Protein AF-A0A8H7TUZ6-F1 (afdb_monomer_lite)

Sequence (229 aa):
MLIYKYWNVTYGPFHRSLIRDYDAVPPRVQSWFVCIFSHWHLAVLLLAESISFIDKKQLGIEDVRRKRLNANFCRQMAKSSAIEISDIAAVSAPKHGSNNASQWSLPPGAQEPPFHSVTHEGAILTEPWTILIIRAFTKAAAIHLERAEELWHSRSSDPSGGRGEMQGSLDRCEYCTRALWLLGKKSDMARKAAEILSRAHSEMTGQIAMGSVVVPVESWEGILNWIST

Radius of gyration: 19.03 Å; chains: 1; bounding box: 59×38×52 Å

Organism: Bionectria ochroleuca (NCBI:txid29856)

Secondary structure (DSSP, 8-state):
-HHHHHHHHHTHHHHHHHHHTGGGS-HHHHHHHHHHHHHHHHHHHHHHHHHHHHHHTT-S-HHHHHHHHHTTHHHHHHHHHHHHHHHHHHHHSPP--SS-TT--S--TT-PPP---TTT-S-HHHHSTTHHHHHHHHHHHHHHHHHHHHHHHHHTTT-TTTSHHHHHHHHHHHHHHHHHHHHHTTT-HHHHHHHHHHHHHHHHHHHHHHHT------TTHHHHHHHHH-

Structure (mmCIF, N/CA/C/O backbone):
data_AF-A0A8H7TUZ6-F1
#
_entry.id   AF-A0A8H7TUZ6-F1
#
loop_
_atom_site.group_PDB
_atom_site.id
_atom_site.type_symbol
_atom_site.label_atom_id
_atom_site.label_alt_id
_atom_site.label_comp_id
_atom_site.label_asym_id
_atom_site.label_entity_id
_atom_site.label_seq_id
_atom_site.pdbx_PDB_ins_code
_atom_site.Cartn_x
_atom_site.Cartn_y
_atom_site.Cartn_z
_atom_site.occupancy
_atom_site.B_iso_or_equiv
_atom_site.auth_seq_id
_atom_site.auth_comp_id
_atom_site.auth_asym_id
_atom_site.auth_atom_id
_atom_site.pdbx_PDB_model_num
ATOM 1 N N . MET A 1 1 ? -20.024 3.190 -1.928 1.00 75.00 1 MET A N 1
ATOM 2 C CA . MET A 1 1 ? -19.531 1.800 -1.744 1.00 75.00 1 MET A CA 1
ATOM 3 C C . MET A 1 1 ? -19.717 0.900 -2.956 1.00 75.00 1 MET A C 1
ATOM 5 O O . MET A 1 1 ? -18.838 0.084 -3.202 1.00 75.00 1 MET A O 1
ATOM 9 N N . LEU A 1 2 ? -20.808 1.031 -3.721 1.00 86.06 2 LEU A N 1
ATOM 10 C CA . LEU A 1 2 ? -21.005 0.243 -4.947 1.00 86.06 2 LEU A CA 1
ATOM 11 C C . LEU A 1 2 ? -19.897 0.474 -5.983 1.00 86.06 2 LEU A C 1
ATOM 13 O O . LEU A 1 2 ? -19.417 -0.491 -6.555 1.00 86.06 2 LEU A O 1
ATOM 17 N N . ILE A 1 3 ? -19.421 1.715 -6.130 1.00 88.56 3 ILE A N 1
ATOM 18 C CA . ILE A 1 3 ? -18.325 2.059 -7.052 1.00 88.56 3 ILE A CA 1
ATOM 19 C C . ILE A 1 3 ? -17.029 1.313 -6.690 1.00 88.56 3 ILE A C 1
ATOM 21 O O . ILE A 1 3 ? -16.424 0.698 -7.558 1.00 88.56 3 ILE A O 1
ATOM 25 N N . TYR A 1 4 ? -16.637 1.288 -5.409 1.00 90.38 4 TYR A N 1
ATOM 26 C CA . TYR A 1 4 ? -15.453 0.542 -4.954 1.00 90.38 4 TYR A CA 1
ATOM 27 C C . TYR A 1 4 ? -15.570 -0.962 -5.244 1.00 90.38 4 TYR A C 1
ATOM 29 O O . TYR A 1 4 ? -14.650 -1.568 -5.786 1.00 90.38 4 TYR A O 1
ATOM 37 N N . LYS A 1 5 ? -16.733 -1.559 -4.949 1.00 89.88 5 LYS A N 1
ATOM 38 C CA . LYS A 1 5 ? -16.994 -2.972 -5.262 1.00 89.88 5 LYS A CA 1
ATOM 39 C C . LYS A 1 5 ? -16.951 -3.239 -6.767 1.00 89.88 5 LYS A C 1
ATOM 41 O O . LYS A 1 5 ? -16.307 -4.190 -7.193 1.00 89.88 5 LYS A O 1
ATOM 46 N N . TYR A 1 6 ? -17.612 -2.395 -7.555 1.00 91.88 6 TYR A N 1
ATOM 47 C CA . TYR A 1 6 ? -17.645 -2.498 -9.009 1.00 91.88 6 TYR A CA 1
ATOM 48 C C . TYR A 1 6 ? -16.239 -2.426 -9.603 1.00 91.88 6 TYR A C 1
ATOM 50 O O . TYR A 1 6 ? -15.890 -3.260 -10.434 1.00 91.88 6 TYR A O 1
ATOM 58 N N . TRP A 1 7 ? -15.415 -1.486 -9.134 1.00 91.81 7 TRP A N 1
ATOM 59 C CA . TRP A 1 7 ? -14.033 -1.357 -9.583 1.00 91.81 7 TRP A CA 1
ATOM 60 C C . TRP A 1 7 ? -13.221 -2.619 -9.294 1.00 91.81 7 TRP A C 1
ATOM 62 O O . TRP A 1 7 ? -12.580 -3.160 -10.190 1.00 91.81 7 TRP A O 1
ATOM 72 N N . ASN A 1 8 ? -13.297 -3.135 -8.065 1.00 90.50 8 ASN A N 1
ATOM 73 C CA . ASN A 1 8 ? -12.549 -4.329 -7.672 1.00 90.50 8 ASN A CA 1
ATOM 74 C C . ASN A 1 8 ? -12.955 -5.571 -8.474 1.00 90.50 8 ASN A C 1
ATOM 76 O O . ASN A 1 8 ? -12.100 -6.392 -8.802 1.00 90.50 8 ASN A O 1
ATOM 80 N N . VAL A 1 9 ? -14.244 -5.710 -8.794 1.00 93.50 9 VAL A N 1
ATOM 81 C CA . VAL A 1 9 ? -14.755 -6.827 -9.601 1.00 93.50 9 VAL A CA 1
ATOM 82 C C . VAL A 1 9 ? -14.356 -6.675 -11.068 1.00 93.50 9 VAL A C 1
ATOM 84 O O . VAL A 1 9 ? -13.888 -7.634 -11.672 1.00 93.50 9 VAL A O 1
ATOM 87 N N . THR A 1 10 ? -14.513 -5.477 -11.629 1.00 93.12 10 THR A N 1
ATOM 88 C CA . THR A 1 10 ? -14.348 -5.235 -13.071 1.00 93.12 10 THR A CA 1
ATOM 89 C C . THR A 1 10 ? -12.879 -5.118 -13.466 1.00 93.12 10 THR A C 1
ATOM 91 O O . THR A 1 10 ? -12.444 -5.731 -14.435 1.00 93.12 10 THR A O 1
ATOM 94 N N . TYR A 1 11 ? -12.096 -4.351 -12.704 1.00 90.25 11 TYR A N 1
ATOM 95 C CA . TYR A 1 11 ? -10.722 -3.990 -13.060 1.00 90.25 11 TYR A CA 1
ATOM 96 C C . TYR A 1 11 ? -9.666 -4.683 -12.196 1.00 90.25 11 TYR A C 1
ATOM 98 O O . TYR A 1 11 ? -8.517 -4.786 -12.616 1.00 90.25 11 TYR A O 1
ATOM 106 N N . GLY A 1 12 ? -10.030 -5.214 -11.025 1.00 89.81 12 GLY A N 1
ATOM 107 C CA . GLY A 1 12 ? -9.093 -5.915 -10.139 1.00 89.81 12 GLY A CA 1
ATOM 108 C C . GLY A 1 12 ? -8.359 -7.103 -10.790 1.00 89.81 12 GLY A C 1
ATOM 109 O O . GLY A 1 12 ? -7.152 -7.234 -10.596 1.00 89.81 12 GLY A O 1
ATOM 110 N N . PRO A 1 13 ? -9.017 -7.974 -11.582 1.00 93.31 13 PRO A N 1
ATOM 111 C CA . PRO A 1 13 ? -8.323 -9.067 -12.271 1.00 93.31 13 PRO A CA 1
ATOM 112 C C . PRO A 1 13 ? -7.287 -8.580 -13.293 1.00 93.31 13 PRO A C 1
ATOM 114 O O . PRO A 1 13 ? -6.186 -9.129 -13.377 1.00 93.31 13 PRO A O 1
ATOM 117 N N . PHE A 1 14 ? -7.625 -7.524 -14.037 1.00 90.62 14 PHE A N 1
ATOM 118 C CA . PHE A 1 14 ? -6.713 -6.886 -14.980 1.00 90.62 14 PHE A CA 1
ATOM 119 C C . PHE A 1 14 ? -5.527 -6.245 -14.249 1.00 90.62 14 PHE A C 1
ATOM 121 O O . PHE A 1 14 ? -4.384 -6.487 -14.628 1.00 90.62 14 PHE A O 1
ATOM 128 N N . HIS A 1 15 ? -5.793 -5.536 -13.145 1.00 90.50 15 HIS A N 1
ATOM 129 C CA . HIS A 1 15 ? -4.770 -4.948 -12.279 1.00 90.50 15 HIS A CA 1
ATOM 130 C C . HIS A 1 15 ? -3.710 -5.975 -11.867 1.00 90.50 15 HIS A C 1
ATOM 132 O O . HIS A 1 15 ? -2.526 -5.809 -12.152 1.00 90.50 15 HIS A O 1
ATOM 138 N N . ARG A 1 16 ? -4.147 -7.083 -11.259 1.00 92.69 16 ARG A N 1
ATOM 139 C CA . ARG A 1 16 ? -3.243 -8.133 -10.770 1.00 92.69 16 ARG A CA 1
ATOM 140 C C . ARG A 1 16 ? -2.454 -8.809 -11.888 1.00 92.69 16 ARG A C 1
ATOM 142 O O . ARG A 1 16 ? -1.315 -9.208 -11.667 1.00 92.69 16 ARG A O 1
ATOM 149 N N . SER A 1 17 ? -3.039 -8.924 -13.080 1.00 92.50 17 SER A N 1
ATOM 150 C CA . SER A 1 17 ? -2.343 -9.480 -14.247 1.00 92.50 17 SER A CA 1
ATOM 151 C C . SER A 1 17 ? -1.212 -8.558 -14.710 1.00 92.50 17 SER A C 1
ATOM 153 O O . SER A 1 17 ? -0.114 -9.035 -14.975 1.00 92.50 17 SER A O 1
ATOM 155 N N . LEU A 1 18 ? -1.444 -7.240 -14.720 1.00 91.38 18 LEU A N 1
ATOM 156 C CA . LEU A 1 18 ? -0.407 -6.258 -15.047 1.00 91.38 18 LEU A CA 1
ATOM 157 C C . LEU A 1 18 ? 0.727 -6.219 -14.019 1.00 91.38 18 LEU A C 1
ATOM 159 O O . LEU A 1 18 ? 1.873 -6.051 -14.413 1.00 91.38 18 LEU A O 1
ATOM 163 N N . ILE A 1 19 ? 0.436 -6.399 -12.726 1.00 91.75 19 ILE A N 1
ATOM 164 C CA . ILE A 1 19 ? 1.479 -6.513 -11.690 1.00 91.75 19 ILE A CA 1
ATOM 165 C C . ILE A 1 19 ? 2.313 -7.778 -11.906 1.00 91.75 19 ILE A C 1
ATOM 167 O O . ILE A 1 19 ? 3.540 -7.722 -11.891 1.00 91.75 19 ILE A O 1
ATOM 171 N N . ARG A 1 20 ? 1.657 -8.928 -12.101 1.00 93.19 20 ARG A N 1
ATOM 172 C CA . ARG A 1 20 ? 2.344 -10.219 -12.243 1.00 93.19 20 ARG A CA 1
ATOM 173 C C . ARG A 1 20 ? 3.289 -10.227 -13.441 1.00 93.19 20 ARG A C 1
ATOM 175 O O . ARG A 1 20 ? 4.424 -10.679 -13.318 1.00 93.19 20 ARG A O 1
ATOM 182 N N . ASP A 1 21 ? 2.818 -9.704 -14.567 1.00 90.62 21 ASP A N 1
ATOM 183 C CA . ASP A 1 21 ? 3.521 -9.755 -15.846 1.00 90.62 21 ASP A CA 1
ATOM 184 C C . ASP A 1 21 ? 4.164 -8.392 -16.187 1.00 90.62 21 ASP A C 1
ATOM 186 O O . ASP A 1 21 ? 4.394 -8.089 -17.356 1.00 90.62 21 ASP A O 1
ATOM 190 N N . TYR A 1 22 ? 4.453 -7.561 -15.170 1.00 87.88 22 TYR A N 1
ATOM 191 C CA . TYR A 1 22 ? 4.856 -6.153 -15.322 1.00 87.88 22 TYR A CA 1
ATOM 192 C C . TYR A 1 22 ? 6.038 -5.957 -16.276 1.00 87.88 22 TYR A C 1
ATOM 194 O O . TYR A 1 22 ? 5.993 -5.077 -17.133 1.00 87.88 22 TYR A O 1
ATOM 202 N N . ASP A 1 23 ? 7.055 -6.819 -16.198 1.00 85.56 23 ASP A N 1
ATOM 203 C CA . ASP A 1 23 ? 8.256 -6.747 -17.043 1.00 85.56 23 ASP A CA 1
ATOM 204 C C . ASP A 1 23 ? 7.953 -6.996 -18.537 1.00 85.56 23 ASP A C 1
ATOM 206 O O . ASP A 1 23 ? 8.702 -6.551 -19.404 1.00 85.56 23 ASP A O 1
ATOM 210 N N . ALA A 1 24 ? 6.840 -7.668 -18.853 1.00 89.19 24 ALA A N 1
ATOM 211 C CA . ALA A 1 24 ? 6.369 -7.896 -20.220 1.00 89.19 24 ALA A CA 1
ATOM 212 C C . ALA A 1 24 ? 5.425 -6.786 -20.729 1.00 89.19 24 ALA A C 1
ATOM 214 O O . ALA A 1 24 ? 5.078 -6.756 -21.913 1.00 89.19 24 ALA A O 1
ATOM 215 N N . VAL A 1 25 ? 4.989 -5.870 -19.857 1.00 85.75 25 VAL A N 1
ATOM 216 C CA . VAL A 1 25 ? 4.107 -4.755 -20.219 1.00 85.75 25 VAL A CA 1
ATOM 217 C C . VAL A 1 25 ? 4.917 -3.671 -20.947 1.00 85.75 25 VAL A C 1
ATOM 219 O O . VAL A 1 25 ? 5.987 -3.291 -20.476 1.00 85.75 25 VAL A O 1
ATOM 222 N N . PRO A 1 26 ? 4.423 -3.095 -22.062 1.00 87.44 26 PRO A N 1
ATOM 223 C CA . PRO A 1 26 ? 5.123 -2.009 -22.744 1.00 87.44 26 PRO A CA 1
ATOM 224 C C . PRO A 1 26 ? 5.412 -0.817 -21.807 1.00 87.44 26 PRO A C 1
ATOM 226 O O . PRO A 1 26 ? 4.504 -0.405 -21.080 1.00 87.44 26 PRO A O 1
ATOM 229 N N . PRO A 1 27 ? 6.598 -0.174 -21.869 1.00 78.50 27 PRO A N 1
ATOM 230 C CA . PRO A 1 27 ? 6.988 0.888 -20.927 1.00 78.50 27 PRO A CA 1
ATOM 231 C C . PRO A 1 27 ? 5.997 2.054 -20.825 1.00 78.50 27 PRO A C 1
ATOM 233 O O . PRO A 1 27 ? 5.763 2.609 -19.752 1.00 78.50 27 PRO A O 1
ATOM 236 N N . ARG A 1 28 ? 5.347 2.409 -21.941 1.00 77.44 28 ARG A N 1
ATOM 237 C CA . ARG A 1 28 ? 4.288 3.427 -21.941 1.00 77.44 28 ARG A CA 1
ATOM 238 C C . ARG A 1 28 ? 3.111 2.996 -21.065 1.00 77.44 28 ARG A C 1
ATOM 240 O O . ARG A 1 28 ? 2.632 3.786 -20.263 1.00 77.44 28 ARG A O 1
ATOM 247 N N . VAL A 1 29 ? 2.667 1.748 -21.191 1.00 83.12 29 VAL A N 1
ATOM 248 C CA . VAL A 1 29 ? 1.560 1.204 -20.396 1.00 83.12 29 VAL A CA 1
ATOM 249 C C . VAL A 1 29 ? 1.965 1.079 -18.930 1.00 8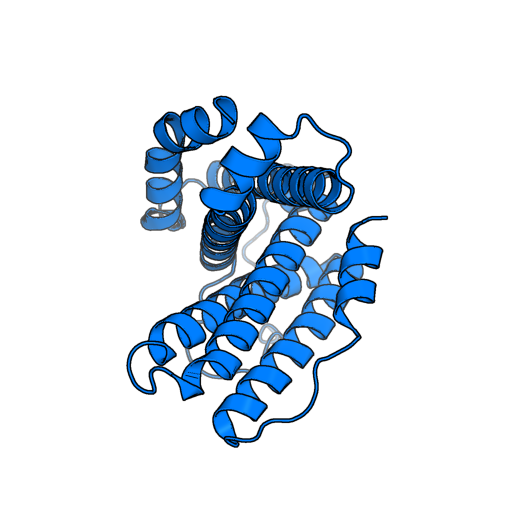3.12 29 VAL A C 1
ATOM 251 O O . VAL A 1 29 ? 1.168 1.460 -18.084 1.00 83.12 29 VAL A O 1
ATOM 254 N N . GLN A 1 30 ? 3.198 0.659 -18.623 1.00 83.31 30 GLN A N 1
ATOM 255 C CA . GLN A 1 30 ? 3.731 0.620 -17.252 1.00 83.31 30 GLN A CA 1
ATOM 256 C C . GLN A 1 30 ? 3.613 1.982 -16.546 1.00 83.31 30 GLN A C 1
ATOM 258 O O . GLN A 1 30 ? 3.094 2.065 -15.435 1.00 83.31 30 GLN A O 1
ATOM 263 N N . SER A 1 31 ? 4.027 3.069 -17.208 1.00 78.69 31 SER A N 1
ATOM 264 C CA . SER A 1 31 ? 3.967 4.408 -16.611 1.00 78.69 31 SER A CA 1
ATOM 265 C C . SER A 1 31 ? 2.529 4.860 -16.327 1.00 78.69 31 SER A C 1
ATOM 267 O O . SER A 1 31 ? 2.249 5.356 -15.238 1.00 78.69 31 SER A O 1
ATOM 269 N N . TRP A 1 32 ? 1.611 4.677 -17.281 1.00 84.25 32 TRP A N 1
ATOM 270 C CA . TRP A 1 32 ? 0.197 5.038 -17.106 1.00 84.25 32 TRP A CA 1
ATOM 271 C C . TRP A 1 32 ? -0.497 4.169 -16.061 1.00 84.25 32 TRP A C 1
ATOM 273 O O . TRP A 1 32 ? -1.315 4.654 -15.284 1.00 84.25 32 TRP A O 1
ATOM 283 N N . PHE A 1 33 ? -0.150 2.887 -16.033 1.00 86.56 33 PHE A N 1
ATOM 284 C CA . PHE A 1 33 ? -0.643 1.911 -15.082 1.00 86.56 33 PHE A CA 1
ATOM 285 C C . PHE A 1 33 ? -0.346 2.318 -13.636 1.00 86.56 33 PHE A C 1
ATOM 287 O O . PHE A 1 33 ? -1.276 2.409 -12.831 1.00 86.56 33 PHE A O 1
ATOM 294 N N . VAL A 1 34 ? 0.925 2.615 -13.333 1.00 86.88 34 VAL A N 1
ATOM 295 C CA . VAL A 1 34 ? 1.354 3.052 -11.997 1.00 86.88 34 VAL A CA 1
ATOM 296 C C . VAL A 1 34 ? 0.562 4.286 -11.585 1.00 86.88 34 VAL A C 1
ATOM 298 O O . VAL A 1 34 ? -0.027 4.295 -10.508 1.00 86.88 34 VAL A O 1
ATOM 301 N N . CYS A 1 35 ? 0.458 5.286 -12.467 1.00 87.62 35 CYS A N 1
ATOM 302 C CA . CYS A 1 35 ? -0.357 6.463 -12.202 1.00 87.62 35 CYS A CA 1
ATOM 303 C C . CYS A 1 35 ? -1.805 6.057 -11.886 1.00 87.62 35 CYS A C 1
ATOM 305 O O . CYS A 1 35 ? -2.270 6.263 -10.769 1.00 87.62 35 CYS A O 1
ATOM 307 N N . ILE A 1 36 ? -2.543 5.481 -12.832 1.00 90.44 36 ILE A N 1
ATOM 308 C CA . ILE A 1 36 ? -3.993 5.270 -12.699 1.00 90.44 36 ILE A CA 1
ATOM 309 C C . ILE A 1 36 ? -4.345 4.476 -11.434 1.00 90.44 36 ILE A C 1
ATOM 311 O O . ILE A 1 36 ? -5.224 4.892 -10.673 1.00 90.44 36 ILE A O 1
ATOM 315 N N . PHE A 1 37 ? -3.652 3.365 -11.176 1.00 92.44 37 PHE A N 1
ATOM 316 C CA . PHE A 1 37 ? -3.985 2.507 -10.041 1.00 92.44 37 PHE A CA 1
ATOM 317 C C . PHE A 1 37 ? -3.546 3.102 -8.701 1.00 92.44 37 PHE A C 1
ATOM 319 O O . PHE A 1 37 ? -4.328 3.054 -7.748 1.00 92.44 37 PHE A O 1
ATOM 326 N N . SER A 1 38 ? -2.374 3.743 -8.613 1.00 93.06 38 SER A N 1
ATOM 327 C CA . SER A 1 38 ? -1.977 4.444 -7.384 1.00 93.06 38 SER A CA 1
ATOM 328 C C . SER A 1 38 ? -2.949 5.576 -7.042 1.00 93.06 38 SER A C 1
ATOM 330 O O . SER A 1 38 ? -3.336 5.710 -5.882 1.00 93.06 38 SER A O 1
ATOM 332 N N . HIS A 1 39 ? -3.413 6.345 -8.034 1.00 93.38 39 HIS A N 1
ATOM 333 C CA . HIS A 1 39 ? -4.401 7.409 -7.825 1.00 93.38 39 HIS A CA 1
ATOM 334 C C . HIS A 1 39 ? -5.751 6.868 -7.357 1.00 93.38 39 HIS A C 1
ATOM 336 O O . HIS A 1 39 ? -6.327 7.387 -6.399 1.00 93.38 39 HIS A O 1
ATOM 342 N N . TRP A 1 40 ? -6.251 5.816 -8.009 1.00 95.06 40 TRP A N 1
ATOM 343 C CA . TRP A 1 40 ? -7.500 5.173 -7.613 1.00 95.06 40 TRP A CA 1
ATOM 344 C C . TRP A 1 40 ? -7.436 4.692 -6.161 1.00 95.06 40 TRP A C 1
ATOM 346 O O . TRP A 1 40 ? -8.302 5.025 -5.350 1.00 95.06 40 TRP A O 1
ATOM 356 N N . HIS A 1 41 ? -6.388 3.948 -5.808 1.00 96.19 41 HIS A N 1
ATOM 357 C CA . HIS A 1 41 ? -6.253 3.419 -4.459 1.00 96.19 41 HIS A CA 1
ATOM 358 C C . HIS A 1 41 ? -6.012 4.523 -3.427 1.00 96.19 41 HIS A C 1
ATOM 360 O O . HIS A 1 41 ? -6.563 4.437 -2.331 1.00 96.19 41 HIS A O 1
ATOM 366 N N . LEU A 1 42 ? -5.312 5.609 -3.774 1.00 96.12 42 LEU A N 1
ATOM 367 C CA . LEU A 1 42 ? -5.227 6.788 -2.912 1.00 96.12 42 LEU A CA 1
ATOM 368 C C . LEU A 1 42 ? -6.607 7.411 -2.659 1.00 96.12 42 LEU A C 1
ATOM 370 O O . LEU A 1 42 ? -6.934 7.715 -1.513 1.00 96.12 42 LEU A O 1
ATOM 374 N N . ALA A 1 43 ? -7.439 7.566 -3.690 1.00 95.44 43 ALA A N 1
ATOM 375 C CA . ALA A 1 43 ? -8.799 8.072 -3.520 1.00 95.44 43 ALA A CA 1
ATOM 376 C C . ALA A 1 43 ? -9.623 7.170 -2.584 1.00 95.44 43 ALA A C 1
ATOM 378 O O . ALA A 1 43 ? -10.376 7.667 -1.746 1.00 95.44 43 ALA A O 1
ATOM 379 N N . VAL A 1 44 ? -9.437 5.847 -2.666 1.00 96.62 44 VAL A N 1
ATOM 380 C CA . VAL A 1 44 ? -10.060 4.891 -1.740 1.00 96.62 44 VAL A CA 1
ATOM 381 C C . VAL A 1 44 ? -9.564 5.082 -0.303 1.00 96.62 44 VAL A C 1
ATOM 383 O O . VAL A 1 44 ? -10.392 5.061 0.610 1.00 96.62 44 VAL A O 1
ATOM 386 N N . LEU A 1 45 ? -8.260 5.301 -0.087 1.00 96.00 45 LEU A N 1
ATOM 387 C CA . LEU A 1 45 ? -7.706 5.591 1.244 1.00 96.00 45 LEU A CA 1
ATOM 388 C C . LEU A 1 45 ? -8.307 6.873 1.832 1.00 96.00 45 LEU A C 1
ATOM 390 O O . LEU A 1 45 ? -8.827 6.853 2.946 1.00 96.00 45 LEU A O 1
ATOM 394 N N . LEU A 1 46 ? -8.318 7.964 1.062 1.00 95.19 46 LEU A N 1
ATOM 395 C CA . LEU A 1 46 ? -8.880 9.248 1.497 1.00 95.19 46 LEU A CA 1
ATOM 396 C C . LEU A 1 46 ? -10.383 9.147 1.786 1.00 95.19 46 LEU A C 1
ATOM 398 O O . LEU A 1 46 ? -10.876 9.731 2.753 1.00 95.19 46 LEU A O 1
ATOM 402 N N . LEU A 1 47 ? -11.119 8.368 0.990 1.00 94.81 47 LEU A N 1
ATOM 403 C CA . LEU A 1 47 ? -12.534 8.104 1.232 1.00 94.81 47 LEU A CA 1
ATOM 404 C C . LEU A 1 47 ? -12.743 7.301 2.523 1.00 94.81 47 LEU A C 1
ATOM 406 O O . LEU A 1 47 ? -13.634 7.627 3.306 1.00 94.81 47 LEU A O 1
ATOM 410 N N . ALA A 1 48 ? -11.936 6.264 2.761 1.00 94.25 48 ALA A N 1
ATOM 411 C CA . ALA A 1 48 ? -12.015 5.453 3.972 1.00 94.25 48 ALA A CA 1
ATOM 412 C C . ALA A 1 48 ? -11.716 6.284 5.231 1.00 94.25 48 ALA A C 1
ATOM 414 O O . ALA A 1 48 ? -12.441 6.164 6.221 1.00 94.25 48 ALA A O 1
ATOM 415 N N . GLU A 1 49 ? -10.716 7.166 5.178 1.00 92.81 49 GLU A N 1
ATOM 416 C CA . GLU A 1 49 ? -10.395 8.117 6.250 1.00 92.81 49 GLU A CA 1
ATOM 417 C C . GLU A 1 49 ? -11.541 9.102 6.488 1.00 92.81 49 GLU A C 1
ATOM 419 O O . GLU A 1 49 ? -12.000 9.252 7.619 1.00 92.81 49 GLU A O 1
ATOM 424 N N . SER A 1 50 ? -12.076 9.704 5.423 1.00 93.75 50 SER A N 1
ATOM 425 C CA . SER A 1 50 ? -13.184 10.663 5.516 1.00 93.75 50 SER A CA 1
ATOM 426 C C . SER A 1 50 ? -14.431 10.041 6.149 1.00 93.75 50 SER A C 1
ATOM 428 O O . SER A 1 50 ? -15.072 10.640 7.012 1.00 93.75 50 SER A O 1
ATOM 430 N N . ILE A 1 51 ? -14.768 8.808 5.764 1.00 92.56 51 ILE A N 1
ATOM 431 C CA . ILE A 1 51 ? -15.912 8.093 6.340 1.00 92.56 51 ILE A CA 1
ATOM 432 C C . ILE A 1 51 ? -15.635 7.713 7.793 1.00 92.56 51 ILE A C 1
ATOM 434 O O . ILE A 1 51 ? -16.513 7.878 8.635 1.00 92.56 51 ILE A O 1
ATOM 438 N N . SER A 1 52 ? -14.418 7.265 8.109 1.00 92.00 52 SER A N 1
ATOM 439 C CA . SER A 1 52 ? -14.015 6.971 9.491 1.00 92.00 52 SER A CA 1
ATOM 440 C C . SER A 1 52 ? -14.092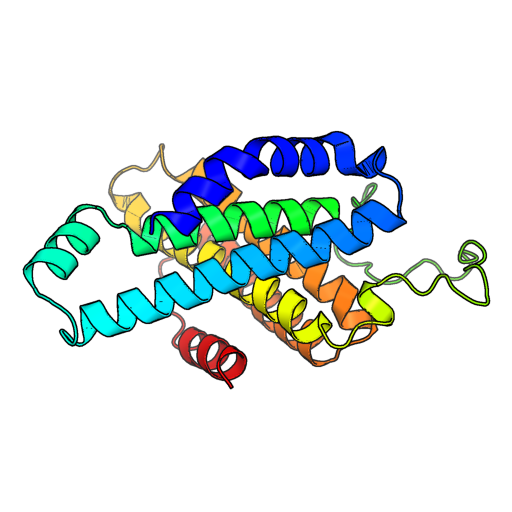 8.215 10.379 1.00 92.00 52 SER A C 1
ATOM 442 O O . SER A 1 52 ? -14.538 8.131 11.521 1.00 92.00 52 SER A O 1
ATOM 444 N N . PHE A 1 53 ? -13.729 9.385 9.847 1.00 91.94 53 PHE A N 1
ATOM 445 C CA . PHE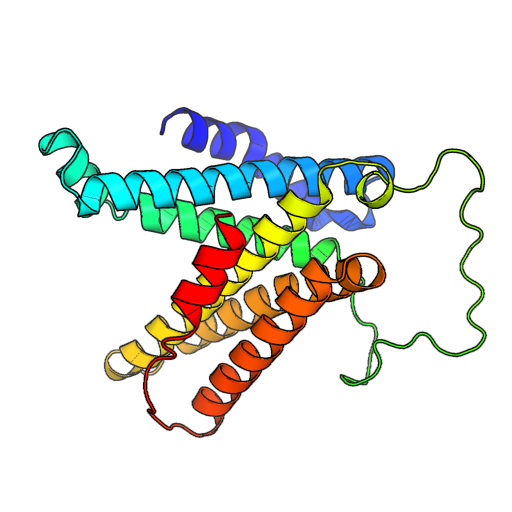 A 1 53 ? -13.864 10.665 10.535 1.00 91.94 53 PHE A CA 1
ATOM 446 C C . PHE A 1 53 ? -15.333 11.015 10.810 1.00 91.94 53 PHE A C 1
ATOM 448 O O . PHE A 1 53 ? -15.686 11.319 11.950 1.00 91.94 53 PHE A O 1
ATOM 455 N N . ILE A 1 54 ? -16.203 10.908 9.800 1.00 93.19 54 ILE A N 1
ATOM 456 C CA . ILE A 1 54 ? -17.655 11.117 9.944 1.00 93.19 54 ILE A CA 1
ATOM 457 C C . ILE A 1 54 ? -18.243 10.158 10.988 1.00 93.19 54 ILE A C 1
ATOM 459 O O . ILE A 1 54 ? -19.026 10.583 11.839 1.00 93.19 54 ILE A O 1
ATOM 463 N N . ASP A 1 55 ? -17.836 8.886 10.959 1.00 92.69 55 ASP A N 1
ATOM 464 C CA . ASP A 1 55 ? -18.294 7.854 11.893 1.00 92.69 55 ASP A CA 1
ATOM 465 C C . ASP A 1 55 ? -17.824 8.136 13.328 1.00 92.69 55 ASP A C 1
ATOM 467 O O . ASP A 1 55 ? -18.609 7.996 14.270 1.00 92.69 55 ASP A O 1
ATOM 471 N N . LYS A 1 56 ? -16.578 8.598 13.504 1.00 92.19 56 LYS A N 1
ATOM 472 C CA . LYS A 1 56 ? -16.019 9.004 14.805 1.00 92.19 56 LYS A CA 1
ATOM 473 C C . LYS A 1 56 ? -16.729 10.232 15.375 1.00 92.19 56 LYS A C 1
ATOM 475 O O . LYS A 1 56 ? -16.913 10.322 16.585 1.00 92.19 56 LYS A O 1
ATOM 480 N N . LYS A 1 57 ? -17.127 11.175 14.518 1.00 93.75 57 LYS A N 1
ATOM 481 C CA . LYS A 1 57 ? -17.822 12.412 14.907 1.00 93.75 57 LYS A CA 1
ATOM 482 C C . LYS A 1 57 ? -19.347 12.283 14.949 1.00 93.75 57 LYS A C 1
ATOM 484 O O . LYS A 1 57 ? -20.004 13.258 15.288 1.00 93.75 57 LYS A O 1
ATOM 489 N N . GLN A 1 58 ? -19.895 11.106 14.633 1.00 92.81 58 GLN A N 1
ATOM 490 C CA . GLN A 1 58 ? -21.341 10.838 14.605 1.00 92.81 58 GLN A CA 1
ATOM 491 C C . GLN A 1 58 ? -22.115 11.839 13.725 1.00 92.81 58 GLN A C 1
ATOM 493 O O . GLN A 1 58 ? -23.236 12.227 14.027 1.00 92.81 58 GLN A O 1
ATOM 498 N N . LEU A 1 59 ? -21.504 12.268 12.615 1.00 91.75 59 LEU A N 1
ATOM 499 C CA . LEU A 1 59 ? -22.094 13.254 11.695 1.00 91.75 59 LEU A CA 1
ATOM 500 C C . LEU A 1 59 ? -22.992 12.610 10.624 1.00 91.75 59 LEU A C 1
ATOM 502 O O . LEU A 1 59 ? -23.541 13.302 9.771 1.00 91.75 59 LEU A O 1
ATOM 506 N N . GLY A 1 60 ? -23.092 11.278 10.616 1.00 89.75 60 GLY A N 1
ATOM 507 C CA . GLY A 1 60 ? -23.855 10.508 9.636 1.00 89.75 60 GLY A CA 1
ATOM 508 C C . GLY A 1 60 ? -25.122 9.878 10.215 1.00 89.75 60 GLY A C 1
ATOM 509 O O . GLY A 1 60 ? -25.428 9.995 11.393 1.00 89.75 60 GLY A O 1
ATOM 510 N N . ILE A 1 61 ? -25.845 9.143 9.369 1.00 92.75 61 ILE A N 1
ATOM 511 C CA . ILE A 1 61 ? -27.027 8.374 9.783 1.00 92.75 61 ILE A CA 1
ATOM 512 C C . ILE A 1 61 ? -26.591 7.174 10.638 1.00 92.75 61 ILE A C 1
ATOM 514 O O . ILE A 1 61 ? -25.850 6.311 10.154 1.00 92.75 61 ILE A O 1
ATOM 518 N N . GLU A 1 62 ? -27.104 7.086 11.867 1.00 91.94 62 GLU A N 1
ATOM 519 C CA . GLU A 1 62 ? -26.708 6.088 12.872 1.00 91.94 62 GLU A CA 1
ATOM 520 C C . GLU A 1 62 ? -26.835 4.634 12.399 1.00 91.94 62 GLU A C 1
ATOM 522 O O . GLU A 1 62 ? -25.904 3.841 12.554 1.00 91.94 62 GLU A O 1
ATOM 527 N N . ASP A 1 63 ? -27.935 4.268 11.739 1.00 91.38 63 ASP A N 1
ATOM 528 C CA . ASP A 1 63 ? -28.111 2.902 11.230 1.00 91.38 63 ASP A CA 1
ATOM 529 C C . ASP A 1 63 ? -27.082 2.525 10.161 1.00 91.38 63 ASP A C 1
ATOM 531 O O . ASP A 1 63 ? -26.611 1.384 10.105 1.00 91.38 63 ASP A O 1
ATOM 535 N N . VAL A 1 64 ? -26.706 3.481 9.310 1.00 88.75 64 VAL A N 1
ATOM 536 C CA . VAL A 1 64 ? -25.702 3.262 8.264 1.00 88.75 64 VAL A CA 1
ATOM 537 C C . VAL A 1 64 ? -24.303 3.204 8.882 1.00 88.75 64 VAL A C 1
ATOM 539 O O . VAL A 1 64 ? -23.508 2.342 8.502 1.00 88.75 64 VAL A O 1
ATOM 542 N N . ARG A 1 65 ? -24.018 4.067 9.867 1.00 90.75 65 ARG A N 1
ATOM 543 C CA . ARG A 1 65 ? -22.780 4.058 10.661 1.00 90.75 65 ARG A CA 1
ATOM 544 C C . ARG A 1 65 ? -22.581 2.710 11.347 1.00 90.75 65 ARG A C 1
ATOM 546 O O . ARG A 1 65 ? -21.560 2.060 11.139 1.00 90.75 65 ARG A O 1
ATOM 553 N N . ARG A 1 66 ? -23.586 2.230 12.081 1.00 89.81 66 ARG A N 1
ATOM 554 C CA . ARG A 1 66 ? -23.552 0.941 12.788 1.00 89.81 66 ARG A CA 1
ATOM 555 C C . ARG A 1 66 ? -23.277 -0.231 11.846 1.00 89.81 66 ARG A C 1
ATOM 557 O O . ARG A 1 66 ? -22.437 -1.072 12.151 1.00 89.81 66 ARG A O 1
ATOM 564 N N . LYS A 1 67 ? -23.906 -0.257 10.664 1.00 89.44 67 LYS A N 1
ATOM 565 C CA . LYS A 1 67 ? -23.619 -1.272 9.633 1.00 89.44 67 LYS A CA 1
ATOM 566 C C . LYS A 1 67 ? -22.159 -1.232 9.165 1.00 89.44 67 LYS A C 1
ATOM 568 O O . LYS A 1 67 ? -21.552 -2.289 9.015 1.00 89.44 67 LYS A O 1
ATOM 573 N N . ARG A 1 68 ? -21.586 -0.041 8.942 1.00 89.50 68 ARG A N 1
ATOM 574 C CA . ARG A 1 68 ? -20.174 0.105 8.536 1.00 89.50 68 ARG A CA 1
ATOM 575 C C . ARG A 1 68 ? -19.200 -0.328 9.628 1.00 89.50 68 ARG A C 1
ATOM 577 O O . ARG A 1 68 ? -18.247 -1.039 9.311 1.00 89.50 68 ARG A O 1
ATOM 584 N N . LEU A 1 69 ? -19.449 0.080 10.873 1.00 89.81 69 LEU A N 1
ATOM 585 C CA . LEU A 1 69 ? -18.605 -0.249 12.024 1.00 89.81 69 LEU A CA 1
ATOM 586 C C . LEU A 1 69 ? -18.598 -1.753 12.295 1.00 89.81 69 LEU A C 1
ATOM 588 O O . LEU A 1 69 ? -17.529 -2.349 12.371 1.00 89.81 69 LEU A O 1
ATOM 592 N N . ASN A 1 70 ? -19.773 -2.389 12.315 1.00 86.88 70 ASN A N 1
ATOM 593 C CA . ASN A 1 70 ? -19.881 -3.836 12.518 1.00 86.88 70 ASN A CA 1
ATOM 594 C C . ASN A 1 70 ? -19.158 -4.636 11.426 1.00 86.88 70 ASN A C 1
ATOM 596 O O . ASN A 1 70 ? -18.621 -5.707 11.686 1.00 86.88 70 ASN A O 1
ATOM 600 N N . ALA A 1 71 ? -19.130 -4.115 10.198 1.00 87.88 71 ALA A N 1
ATOM 601 C CA . ALA A 1 71 ? -18.429 -4.740 9.086 1.00 87.88 71 ALA A CA 1
ATOM 602 C C . ALA A 1 71 ? -16.936 -4.367 9.009 1.00 87.88 71 ALA A C 1
ATOM 604 O O . ALA A 1 71 ? -16.272 -4.803 8.073 1.00 87.88 71 ALA A O 1
ATOM 605 N N . ASN A 1 72 ? -16.391 -3.538 9.911 1.00 89.75 72 ASN A N 1
ATOM 606 C CA . ASN A 1 72 ? -15.033 -2.978 9.804 1.00 89.75 72 ASN A CA 1
ATOM 607 C C . ASN A 1 72 ? -14.732 -2.400 8.405 1.00 89.75 72 ASN A C 1
ATOM 609 O O . ASN A 1 72 ? -13.628 -2.533 7.872 1.00 89.75 72 ASN A O 1
ATOM 613 N N . PHE A 1 73 ? -15.742 -1.800 7.770 1.00 90.00 73 PHE A N 1
ATOM 614 C CA . PHE A 1 73 ? -15.745 -1.606 6.321 1.00 90.00 73 PHE A CA 1
ATOM 615 C C . PHE A 1 73 ? -14.627 -0.667 5.841 1.00 90.00 73 PHE A C 1
ATOM 617 O O . PHE A 1 73 ? -13.897 -1.004 4.910 1.00 90.00 73 PHE A O 1
ATOM 624 N N . CYS A 1 74 ? -14.447 0.481 6.501 1.00 92.94 74 CYS A N 1
ATOM 625 C CA . CYS A 1 74 ? -13.395 1.442 6.151 1.00 92.94 74 CYS A CA 1
ATOM 626 C C . CYS A 1 74 ? -11.994 0.854 6.353 1.00 92.94 74 CYS A C 1
ATOM 628 O O . CYS A 1 74 ? -11.137 1.006 5.487 1.00 92.94 74 CYS A O 1
ATOM 630 N N . ARG A 1 75 ? -11.785 0.107 7.446 1.00 91.94 75 ARG A N 1
ATOM 631 C CA . ARG A 1 75 ? -10.516 -0.581 7.722 1.00 91.94 75 ARG A CA 1
ATOM 632 C C . ARG A 1 75 ? -10.192 -1.614 6.639 1.00 91.94 75 ARG A C 1
ATOM 634 O O . ARG A 1 75 ? -9.053 -1.684 6.192 1.00 91.94 75 ARG A O 1
ATOM 641 N N . GLN A 1 76 ? -11.182 -2.373 6.165 1.00 93.38 76 GLN A N 1
ATOM 642 C CA . GLN A 1 76 ? -10.988 -3.326 5.064 1.00 93.38 76 GLN A CA 1
ATOM 643 C C . GLN A 1 76 ? -10.652 -2.633 3.735 1.00 93.38 76 GLN A C 1
ATOM 645 O O . GLN A 1 76 ? -9.747 -3.081 3.033 1.00 93.38 76 GLN A O 1
ATOM 650 N N . MET A 1 77 ? -11.334 -1.529 3.405 1.00 94.50 77 MET A N 1
ATOM 651 C CA . MET A 1 77 ? -11.020 -0.731 2.210 1.00 94.50 77 MET A CA 1
ATOM 652 C C . MET A 1 77 ? -9.589 -0.192 2.243 1.00 94.50 77 MET A C 1
ATOM 654 O O . MET A 1 77 ? -8.874 -0.286 1.240 1.00 94.50 77 MET A O 1
ATOM 658 N N . ALA A 1 78 ? -9.190 0.360 3.393 1.00 95.56 78 ALA A N 1
ATOM 659 C CA . ALA A 1 78 ? -7.864 0.916 3.602 1.00 95.56 78 ALA A CA 1
ATOM 660 C C . ALA A 1 78 ? -6.791 -0.171 3.483 1.00 95.56 78 ALA A C 1
ATOM 662 O O . ALA A 1 78 ? -5.875 -0.037 2.675 1.00 95.56 78 ALA A O 1
ATOM 663 N N . LYS A 1 79 ? -6.971 -1.297 4.188 1.00 95.50 79 LYS A N 1
ATOM 664 C CA . LYS A 1 79 ? -6.072 -2.458 4.120 1.00 95.50 79 LYS A CA 1
ATOM 665 C C . LYS A 1 79 ? -5.903 -2.964 2.688 1.00 95.50 79 LYS A C 1
ATOM 667 O O . LYS A 1 79 ? -4.780 -3.115 2.223 1.00 95.50 79 LYS A O 1
ATOM 672 N N . SER A 1 80 ? -7.006 -3.220 1.982 1.00 95.75 80 SER A N 1
ATOM 673 C CA . SER A 1 80 ? -6.953 -3.728 0.607 1.00 95.75 80 SER A CA 1
ATOM 674 C C . SER A 1 80 ? -6.240 -2.752 -0.327 1.00 95.75 80 SER A C 1
ATOM 676 O O . SER A 1 80 ? -5.403 -3.176 -1.110 1.00 95.75 80 SER A O 1
ATOM 678 N N . SER A 1 81 ? -6.514 -1.452 -0.221 1.00 96.94 81 SER A N 1
ATOM 679 C CA . SER A 1 81 ? -5.886 -0.461 -1.103 1.00 96.94 81 SER A CA 1
ATOM 680 C C . SER A 1 81 ? -4.412 -0.233 -0.781 1.00 96.94 81 SER A C 1
ATOM 682 O O . SER A 1 81 ? -3.623 -0.046 -1.698 1.00 96.94 81 SER A O 1
ATOM 684 N N . ALA A 1 82 ? -4.019 -0.294 0.494 1.00 97.94 82 ALA A N 1
ATOM 685 C CA . ALA A 1 82 ? -2.616 -0.215 0.892 1.00 97.94 82 ALA A CA 1
ATOM 686 C C . ALA A 1 82 ? -1.798 -1.405 0.362 1.00 97.94 82 ALA A C 1
ATOM 688 O O . ALA A 1 82 ? -0.654 -1.215 -0.042 1.00 97.94 82 ALA A O 1
ATOM 689 N N . ILE A 1 83 ? -2.382 -2.611 0.322 1.00 97.25 83 ILE A N 1
ATOM 690 C CA . ILE A 1 83 ? -1.754 -3.792 -0.299 1.00 97.25 83 ILE A CA 1
ATOM 691 C C . ILE A 1 83 ? -1.545 -3.558 -1.798 1.00 97.25 83 ILE A C 1
ATOM 693 O O . ILE A 1 83 ? -0.426 -3.672 -2.286 1.00 97.25 83 ILE A O 1
ATOM 697 N N . GLU A 1 84 ? -2.597 -3.159 -2.509 1.00 96.75 84 GLU A N 1
ATOM 698 C CA . GLU A 1 84 ? -2.532 -2.928 -3.956 1.00 96.75 84 GLU A CA 1
ATOM 699 C C . GLU A 1 84 ? -1.512 -1.818 -4.299 1.00 96.75 84 GLU A C 1
ATOM 701 O O . GLU A 1 84 ? -0.728 -1.963 -5.232 1.00 96.75 84 GLU A O 1
ATOM 706 N N . ILE A 1 85 ? -1.427 -0.748 -3.494 1.00 97.25 85 ILE A N 1
ATOM 707 C CA . ILE A 1 85 ? -0.3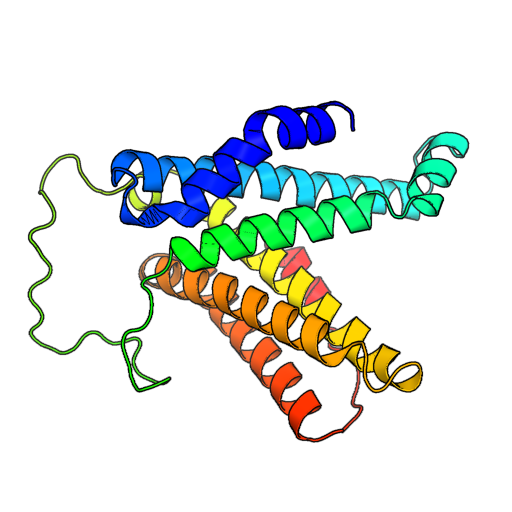96 0.296 -3.651 1.00 97.25 85 ILE A CA 1
ATOM 708 C C . ILE A 1 85 ? 1.016 -0.254 -3.415 1.00 97.25 85 ILE A C 1
ATOM 710 O O . ILE A 1 85 ? 1.923 0.080 -4.177 1.00 97.25 85 ILE A O 1
ATOM 714 N N . SER A 1 86 ? 1.227 -1.075 -2.382 1.00 97.00 86 SER A N 1
ATOM 715 C CA . SER A 1 86 ? 2.550 -1.658 -2.124 1.00 97.00 86 SER A CA 1
ATOM 716 C C . SER A 1 86 ? 2.985 -2.641 -3.207 1.00 97.00 86 SER A C 1
ATOM 718 O O . SER A 1 86 ? 4.170 -2.705 -3.521 1.00 97.00 86 SER A O 1
ATOM 720 N N . ASP A 1 87 ? 2.043 -3.354 -3.826 1.00 95.69 87 ASP A N 1
ATOM 721 C CA . ASP A 1 87 ? 2.346 -4.268 -4.927 1.00 95.69 87 ASP A CA 1
ATOM 722 C C . ASP A 1 87 ? 2.751 -3.477 -6.188 1.00 95.69 87 ASP A C 1
ATOM 724 O O . ASP A 1 87 ? 3.726 -3.830 -6.853 1.00 95.69 87 ASP A O 1
ATOM 728 N N . ILE A 1 88 ? 2.094 -2.339 -6.462 1.00 94.44 88 ILE A N 1
ATOM 729 C CA . ILE A 1 88 ? 2.530 -1.380 -7.495 1.00 94.44 88 ILE A CA 1
ATOM 730 C C . ILE A 1 88 ? 3.933 -0.842 -7.173 1.00 94.44 88 ILE A C 1
ATOM 732 O O . ILE A 1 88 ? 4.798 -0.781 -8.051 1.00 94.44 88 ILE A O 1
ATOM 736 N N . ALA A 1 89 ? 4.189 -0.465 -5.917 1.00 93.06 89 ALA A N 1
ATOM 737 C CA . ALA A 1 89 ? 5.495 0.029 -5.482 1.00 93.06 89 ALA A CA 1
ATOM 738 C C . ALA A 1 89 ? 6.601 -1.015 -5.725 1.00 93.06 89 ALA A C 1
ATOM 740 O O . ALA A 1 89 ? 7.662 -0.681 -6.251 1.00 93.06 89 ALA A O 1
ATOM 741 N N . ALA A 1 90 ? 6.322 -2.284 -5.419 1.00 92.44 90 ALA A N 1
ATOM 742 C CA . ALA A 1 90 ? 7.263 -3.388 -5.574 1.00 92.44 90 ALA A CA 1
ATOM 743 C C . ALA A 1 90 ? 7.704 -3.605 -7.030 1.00 92.44 90 ALA A C 1
ATOM 745 O O . ALA A 1 90 ? 8.881 -3.870 -7.272 1.00 92.44 90 ALA A O 1
ATOM 746 N N . VAL A 1 91 ? 6.783 -3.486 -7.994 1.00 88.88 91 VAL A N 1
ATOM 747 C CA . VAL A 1 91 ? 7.088 -3.699 -9.423 1.00 88.88 91 VAL A CA 1
ATOM 748 C C . VAL A 1 91 ? 7.596 -2.442 -10.127 1.00 88.88 91 VAL A C 1
ATOM 750 O O . VAL A 1 91 ? 8.357 -2.537 -11.083 1.00 88.88 91 VAL A O 1
ATOM 753 N N . SER A 1 92 ? 7.212 -1.258 -9.646 1.00 84.88 92 SER A N 1
ATOM 754 C CA . SER A 1 92 ? 7.653 0.021 -10.220 1.00 84.88 92 SER A CA 1
ATOM 755 C C . SER A 1 92 ? 9.094 0.391 -9.852 1.00 84.88 92 SER A C 1
ATOM 757 O O . SER A 1 92 ? 9.717 1.205 -10.538 1.00 84.88 92 SER A O 1
ATOM 759 N N . ALA A 1 93 ? 9.640 -0.208 -8.790 1.00 77.62 93 ALA A N 1
ATOM 760 C CA . ALA A 1 93 ? 11.022 -0.019 -8.386 1.00 77.62 93 ALA A CA 1
ATOM 761 C C . ALA A 1 93 ? 11.950 -1.078 -9.007 1.00 77.62 93 ALA A C 1
ATOM 763 O O . ALA A 1 93 ? 11.583 -2.252 -9.056 1.00 77.62 93 ALA A O 1
ATOM 764 N N . PRO A 1 94 ? 13.186 -0.722 -9.418 1.00 68.19 94 PRO A N 1
ATOM 765 C CA . PRO A 1 94 ? 14.161 -1.708 -9.866 1.00 68.19 94 PRO A CA 1
ATOM 766 C C . PRO A 1 94 ? 14.337 -2.817 -8.820 1.00 68.19 94 PRO A C 1
ATOM 768 O O . PRO A 1 94 ? 14.584 -2.552 -7.635 1.00 68.19 94 PRO A O 1
ATOM 771 N N . LYS A 1 95 ? 14.201 -4.072 -9.261 1.00 60.59 95 LYS A N 1
ATOM 772 C CA . LYS A 1 95 ? 14.478 -5.257 -8.443 1.00 60.59 95 LYS A CA 1
ATOM 773 C C . LYS A 1 95 ? 15.982 -5.263 -8.148 1.00 60.59 95 LYS A C 1
ATOM 775 O O . LYS A 1 95 ? 16.790 -5.257 -9.071 1.00 60.59 95 LYS A O 1
ATOM 780 N N . HIS A 1 96 ? 16.366 -5.219 -6.872 1.00 47.28 96 HIS A N 1
ATOM 781 C CA . HIS A 1 96 ? 17.773 -5.250 -6.473 1.00 47.28 96 HIS A CA 1
ATOM 782 C C . HIS A 1 96 ? 18.378 -6.590 -6.912 1.00 47.28 96 HIS A C 1
ATOM 784 O O . HIS A 1 96 ? 18.046 -7.636 -6.360 1.00 47.28 96 HIS A O 1
ATOM 790 N N . GLY A 1 97 ? 19.271 -6.573 -7.899 1.00 38.66 97 GLY A N 1
ATOM 791 C CA . GLY A 1 97 ? 20.190 -7.682 -8.122 1.00 38.66 97 GLY A CA 1
ATOM 792 C C . GLY A 1 97 ? 21.266 -7.628 -7.041 1.00 38.66 97 GLY A C 1
ATOM 793 O O . GLY A 1 97 ? 21.974 -6.640 -6.963 1.00 38.66 97 GLY A O 1
ATOM 794 N N . SER A 1 98 ? 21.314 -8.626 -6.159 1.00 34.28 98 SER A N 1
ATOM 795 C CA . SER A 1 98 ? 22.488 -9.064 -5.379 1.00 34.28 98 SER A CA 1
ATOM 796 C C . SER A 1 98 ? 23.403 -8.001 -4.715 1.00 34.28 98 SER A C 1
ATOM 798 O O . SER A 1 98 ? 24.218 -7.364 -5.369 1.00 34.28 98 SER A O 1
ATOM 800 N N . ASN A 1 99 ? 23.382 -7.989 -3.373 1.00 33.94 99 ASN A N 1
ATOM 801 C CA . ASN A 1 99 ? 24.477 -7.625 -2.449 1.00 33.94 99 ASN A CA 1
ATOM 802 C C . ASN A 1 99 ? 24.906 -6.152 -2.298 1.00 33.94 99 ASN A C 1
ATOM 804 O O . ASN A 1 99 ? 26.004 -5.819 -2.723 1.00 33.94 99 ASN A O 1
ATOM 808 N N . ASN A 1 100 ? 24.135 -5.349 -1.546 1.00 34.38 100 ASN A N 1
ATOM 809 C CA . ASN A 1 100 ? 24.596 -4.463 -0.449 1.00 34.38 100 ASN A CA 1
ATOM 810 C C . ASN A 1 100 ? 23.558 -3.362 -0.128 1.00 34.38 100 ASN A C 1
ATOM 812 O O . ASN A 1 100 ? 23.330 -2.431 -0.891 1.00 34.38 100 ASN A O 1
ATOM 816 N N . ALA A 1 101 ? 22.969 -3.413 1.070 1.00 38.81 101 ALA A N 1
ATOM 817 C CA . ALA A 1 101 ? 21.936 -2.484 1.552 1.00 38.81 101 ALA A CA 1
ATOM 818 C C . ALA A 1 101 ? 22.419 -1.034 1.824 1.00 38.81 101 ALA A C 1
ATOM 820 O O . ALA A 1 101 ? 21.788 -0.303 2.580 1.00 38.81 101 ALA A O 1
ATOM 821 N N . SER A 1 102 ? 23.531 -0.598 1.231 1.00 35.66 102 SER A N 1
ATOM 822 C CA . SER A 1 102 ? 24.122 0.729 1.453 1.00 35.66 102 SER A CA 1
ATOM 823 C C . SER A 1 102 ? 24.435 1.511 0.176 1.00 35.66 102 SER A C 1
ATOM 825 O O . SER A 1 102 ? 25.015 2.593 0.260 1.00 35.66 102 SER A O 1
ATOM 827 N N . GLN A 1 103 ? 24.037 1.033 -1.006 1.00 38.06 103 GLN A N 1
ATOM 828 C CA . GLN A 1 103 ? 24.448 1.658 -2.261 1.00 38.06 103 GLN A CA 1
ATOM 829 C C . GLN A 1 103 ? 23.262 2.016 -3.162 1.00 38.06 103 GLN A C 1
ATOM 831 O O . GLN A 1 103 ? 22.992 1.402 -4.186 1.00 38.06 103 GLN A O 1
ATOM 836 N N . TRP A 1 104 ? 22.580 3.104 -2.804 1.00 43.75 104 TRP A N 1
ATOM 837 C CA . TRP A 1 104 ? 21.712 3.837 -3.735 1.00 43.75 104 TRP A CA 1
ATOM 838 C C . TRP A 1 104 ? 22.495 4.633 -4.802 1.00 43.75 104 TRP A C 1
ATOM 840 O O . TRP A 1 104 ? 21.916 5.270 -5.685 1.00 43.75 104 TRP A O 1
ATOM 850 N N . SER A 1 105 ? 23.825 4.602 -4.742 1.00 34.91 105 SER A N 1
ATOM 851 C CA . SER A 1 105 ? 24.711 5.273 -5.689 1.00 34.91 105 SER A CA 1
ATOM 852 C C . SER A 1 105 ? 25.069 4.329 -6.837 1.00 34.91 105 SER A C 1
ATOM 854 O O . SER A 1 105 ? 25.745 3.325 -6.622 1.00 34.91 105 SER A O 1
ATOM 856 N N . LEU A 1 106 ? 24.646 4.661 -8.061 1.00 36.72 106 LEU A N 1
ATOM 857 C CA . LEU A 1 106 ? 25.099 3.986 -9.285 1.00 36.72 106 LEU A CA 1
ATOM 858 C C . LEU A 1 106 ? 26.645 3.930 -9.327 1.00 36.72 106 LEU A C 1
ATOM 860 O O . LEU A 1 106 ? 27.289 4.892 -8.897 1.00 36.72 106 LEU A O 1
ATOM 864 N N . PRO A 1 107 ? 27.263 2.846 -9.834 1.00 31.92 107 PRO A N 1
ATOM 865 C CA . PRO A 1 107 ? 28.711 2.794 -10.007 1.00 31.92 107 PRO A CA 1
ATOM 866 C C . PRO A 1 107 ? 29.181 3.909 -10.964 1.00 31.92 107 PRO A C 1
ATOM 868 O O . PRO A 1 107 ? 28.520 4.160 -11.979 1.00 31.92 107 PRO A O 1
ATOM 871 N N . PRO A 1 108 ? 30.315 4.582 -10.681 1.00 31.17 108 PRO A N 1
ATOM 872 C CA . PRO A 1 108 ? 30.838 5.616 -11.563 1.00 31.17 108 PRO A CA 1
ATOM 873 C C . PRO A 1 108 ? 31.277 4.969 -12.880 1.00 31.17 108 PRO A C 1
ATOM 875 O O . PRO A 1 108 ? 32.199 4.158 -12.894 1.00 31.17 108 PRO A O 1
ATOM 878 N N . GLY A 1 109 ? 30.597 5.306 -13.978 1.00 37.28 109 GLY A N 1
ATOM 879 C CA . GLY A 1 109 ? 30.922 4.815 -15.323 1.00 37.28 109 GLY A CA 1
ATOM 880 C C . GLY A 1 109 ? 29.872 3.915 -15.981 1.00 37.28 109 GLY A C 1
ATOM 881 O O . GLY A 1 109 ? 30.067 3.530 -17.131 1.00 37.28 109 GLY A O 1
ATOM 882 N N . ALA A 1 110 ? 28.746 3.615 -15.322 1.00 37.19 110 ALA A N 1
ATOM 883 C CA . ALA A 1 110 ? 27.595 3.050 -16.024 1.00 37.19 110 ALA A CA 1
ATOM 884 C C . ALA A 1 110 ? 26.994 4.132 -16.936 1.00 37.19 110 ALA A C 1
ATOM 886 O O . ALA A 1 110 ? 26.337 5.056 -16.459 1.00 37.19 110 ALA A O 1
ATOM 887 N N . GLN A 1 111 ? 27.264 4.044 -18.242 1.00 32.19 111 GLN A N 1
ATOM 888 C CA . GLN A 1 111 ? 26.551 4.838 -19.238 1.00 32.19 111 GLN A CA 1
ATOM 889 C C . GLN A 1 111 ? 25.059 4.541 -19.092 1.00 32.19 111 GLN A C 1
ATOM 891 O O . GLN A 1 111 ? 24.633 3.393 -19.238 1.00 32.19 111 GLN A O 1
ATOM 896 N N . GLU A 1 112 ? 24.275 5.570 -18.770 1.00 39.12 112 GLU A N 1
ATOM 897 C CA . GLU A 1 112 ? 22.827 5.470 -18.864 1.00 39.12 112 GLU A CA 1
ATOM 898 C C . GLU A 1 112 ? 22.483 5.075 -20.309 1.00 39.12 112 GLU A C 1
ATOM 900 O O . GLU A 1 112 ? 23.031 5.676 -21.242 1.00 39.12 112 GLU A O 1
ATOM 905 N N . PRO A 1 113 ? 21.634 4.052 -20.534 1.00 35.47 113 PRO A N 1
ATOM 906 C CA . PRO A 1 113 ? 21.162 3.760 -21.879 1.00 35.47 113 PRO A CA 1
ATOM 907 C C . PRO A 1 113 ? 20.566 5.048 -22.456 1.00 35.47 113 PRO A C 1
ATOM 909 O O . PRO A 1 113 ? 19.956 5.808 -21.699 1.00 35.47 113 PRO A O 1
ATOM 912 N N . PRO A 1 114 ? 20.766 5.332 -23.755 1.00 32.91 114 PRO A N 1
ATOM 913 C CA . PRO A 1 114 ? 20.433 6.623 -24.329 1.00 32.91 114 PRO A CA 1
ATOM 914 C C . PRO A 1 114 ? 18.944 6.878 -24.118 1.00 32.91 114 PRO A C 1
ATOM 916 O O . PRO A 1 114 ? 18.092 6.293 -24.789 1.00 32.91 114 PRO A O 1
ATOM 919 N N . PHE A 1 115 ? 18.629 7.740 -23.152 1.00 37.47 115 PHE A N 1
ATOM 920 C CA . PHE A 1 115 ? 17.306 8.311 -23.027 1.00 37.47 115 PHE A CA 1
ATOM 921 C C . PHE A 1 115 ? 17.025 8.986 -24.361 1.00 37.47 115 PHE A C 1
ATOM 923 O O . PHE A 1 115 ? 17.789 9.845 -24.806 1.00 37.47 115 PHE A O 1
ATOM 930 N N . HIS A 1 116 ? 15.971 8.517 -25.027 1.00 40.50 116 HIS A N 1
ATOM 931 C CA . HIS A 1 116 ? 15.514 9.040 -26.301 1.00 40.50 116 HIS A CA 1
ATOM 932 C C . HIS A 1 116 ? 15.146 10.509 -26.083 1.00 40.50 116 HIS A C 1
ATOM 934 O O . HIS A 1 116 ? 14.064 10.854 -25.605 1.00 40.50 116 HIS A O 1
ATOM 940 N N . SER A 1 117 ? 16.132 11.358 -26.359 1.00 43.47 117 SER A N 1
ATOM 941 C CA . SER A 1 117 ? 16.027 12.799 -26.433 1.00 43.47 117 SER A CA 1
ATOM 942 C C . SER A 1 117 ? 14.841 13.121 -27.332 1.00 43.47 117 SER A C 1
ATOM 944 O O . SER A 1 117 ? 14.757 12.621 -28.455 1.00 43.47 117 SER A O 1
ATOM 946 N N . VAL A 1 118 ? 13.927 13.935 -26.805 1.00 44.12 118 VAL A N 1
ATOM 947 C CA . VAL A 1 118 ? 12.695 14.403 -27.452 1.00 44.12 118 VAL A CA 1
ATOM 948 C C . VAL A 1 118 ? 11.570 13.343 -27.465 1.00 44.12 118 VAL A C 1
ATOM 950 O O . VAL A 1 118 ? 11.529 12.462 -28.314 1.00 44.12 118 VAL A O 1
ATOM 953 N N . THR A 1 119 ? 10.612 13.491 -26.531 1.00 41.56 119 THR A N 1
ATOM 954 C CA . THR A 1 119 ? 9.306 12.785 -26.336 1.00 41.56 119 THR A CA 1
ATOM 955 C C . THR A 1 119 ? 9.191 11.556 -25.407 1.00 41.56 119 THR A C 1
ATOM 957 O O . THR A 1 119 ? 8.092 11.024 -25.271 1.00 41.56 119 THR A O 1
ATOM 960 N N . HIS A 1 120 ? 10.230 11.159 -24.659 1.00 36.12 120 HIS A N 1
ATOM 961 C CA . HIS A 1 120 ? 10.195 9.962 -23.785 1.00 36.12 120 HIS A CA 1
ATOM 962 C C . HIS A 1 120 ? 10.549 10.185 -22.298 1.00 36.12 120 HIS A C 1
ATOM 964 O O . HIS A 1 120 ? 10.887 9.237 -21.587 1.00 36.12 120 HIS A O 1
ATOM 970 N N . GLU A 1 121 ? 10.433 11.409 -21.781 1.00 36.97 121 GLU A N 1
ATOM 971 C CA . GLU A 1 121 ? 10.432 11.633 -20.329 1.00 36.97 121 GLU A CA 1
ATOM 972 C C . GLU A 1 121 ? 9.137 11.036 -19.760 1.00 36.97 121 GLU A C 1
ATOM 974 O O . GLU A 1 121 ? 8.068 11.634 -19.876 1.00 36.97 121 GLU A O 1
ATOM 979 N N . GLY A 1 122 ? 9.224 9.797 -19.254 1.00 41.53 122 GLY A N 1
ATOM 980 C CA . GLY A 1 122 ? 8.082 8.981 -18.827 1.00 41.53 122 GLY A CA 1
ATOM 981 C C . GLY A 1 122 ? 7.072 9.766 -17.992 1.00 41.53 122 GLY A C 1
ATOM 982 O O . GLY A 1 122 ? 7.458 10.707 -17.308 1.00 41.53 122 GLY A O 1
ATOM 983 N N . ALA A 1 123 ? 5.791 9.388 -18.030 1.00 45.25 123 ALA A N 1
ATOM 984 C CA . ALA A 1 123 ? 4.694 10.181 -17.456 1.00 45.25 123 ALA A CA 1
ATOM 985 C C . ALA A 1 123 ? 4.932 10.600 -15.984 1.00 45.25 123 ALA A C 1
ATOM 987 O O . ALA A 1 123 ? 4.473 11.645 -15.553 1.00 45.25 123 ALA A O 1
ATOM 988 N N . ILE A 1 124 ? 5.753 9.857 -15.233 1.00 38.72 124 ILE A N 1
ATOM 989 C CA . ILE A 1 124 ? 6.222 10.218 -13.880 1.00 38.72 124 ILE A CA 1
ATOM 990 C C . ILE A 1 124 ? 7.007 11.550 -13.802 1.00 38.72 124 ILE A C 1
ATOM 992 O O . ILE A 1 124 ? 7.057 12.172 -12.742 1.00 38.72 124 ILE A O 1
ATOM 996 N N . LEU A 1 125 ? 7.664 11.975 -14.882 1.00 40.56 125 LEU A N 1
ATOM 997 C CA . LEU A 1 125 ? 8.540 13.152 -14.944 1.00 40.56 125 LEU A CA 1
ATOM 998 C C . LEU A 1 125 ? 7.913 14.345 -15.664 1.00 40.56 125 LEU A C 1
ATOM 1000 O O . LEU A 1 125 ? 8.373 15.466 -15.466 1.00 40.56 125 LEU A O 1
ATOM 1004 N N . THR A 1 126 ? 6.883 14.106 -16.474 1.00 44.44 126 THR A N 1
ATOM 1005 C CA . THR A 1 126 ? 6.193 15.131 -17.269 1.00 44.44 126 THR A CA 1
ATOM 1006 C C . THR A 1 126 ? 4.808 15.489 -16.735 1.00 44.44 126 THR A C 1
ATOM 1008 O O . THR A 1 126 ? 4.209 16.444 -17.226 1.00 44.44 126 THR A O 1
ATOM 1011 N N . GLU A 1 127 ? 4.295 14.792 -15.715 1.00 46.19 127 GLU A N 1
ATOM 1012 C CA . GLU A 1 127 ? 2.948 15.045 -15.209 1.00 46.19 127 GLU A CA 1
ATOM 1013 C C . GLU A 1 127 ? 2.902 15.771 -13.846 1.00 46.19 127 GLU A C 1
ATOM 1015 O O . GLU A 1 127 ? 3.627 15.407 -12.917 1.00 46.19 127 GLU A O 1
ATOM 1020 N N . PRO A 1 128 ? 1.979 16.739 -13.658 1.00 50.69 128 PRO A N 1
ATOM 1021 C CA . PRO A 1 128 ? 1.764 17.487 -12.407 1.00 50.69 128 PRO A CA 1
ATOM 1022 C C . PRO A 1 128 ? 1.263 16.630 -11.218 1.00 50.69 128 PRO A C 1
ATOM 1024 O O . PRO A 1 128 ? 0.836 17.167 -10.197 1.00 50.69 128 PRO A O 1
ATOM 1027 N N . TRP A 1 129 ? 1.313 15.298 -11.322 1.00 70.94 129 TRP A N 1
ATOM 1028 C CA . TRP A 1 129 ? 0.648 14.351 -10.424 1.00 70.94 129 TRP A CA 1
ATOM 1029 C C . TRP A 1 129 ? 1.605 13.532 -9.541 1.00 70.94 129 TRP A C 1
ATOM 1031 O O . TRP A 1 129 ? 1.148 12.718 -8.741 1.00 70.94 129 TRP A O 1
ATOM 1041 N N . THR A 1 130 ? 2.925 13.764 -9.590 1.00 78.94 130 THR A N 1
ATOM 1042 C CA . THR A 1 130 ? 3.903 13.047 -8.738 1.00 78.94 130 THR A CA 1
ATOM 1043 C C . THR A 1 130 ? 3.611 13.208 -7.242 1.00 78.94 130 THR A C 1
ATOM 1045 O O . THR A 1 130 ? 3.812 12.272 -6.472 1.00 78.94 130 THR A O 1
ATOM 1048 N N . ILE A 1 131 ? 3.049 14.350 -6.829 1.00 86.81 131 ILE A N 1
ATOM 1049 C CA . ILE A 1 131 ? 2.540 14.587 -5.466 1.00 86.81 131 ILE A CA 1
ATOM 1050 C C . ILE A 1 131 ? 1.545 13.509 -5.012 1.00 86.81 131 ILE A C 1
ATOM 1052 O O . ILE A 1 131 ? 1.601 13.061 -3.868 1.00 86.81 131 ILE A O 1
ATOM 1056 N N . LEU A 1 132 ? 0.659 13.051 -5.898 1.00 90.12 132 LEU A N 1
ATOM 1057 C CA . LEU A 1 132 ? -0.349 12.049 -5.567 1.00 90.12 132 LEU A CA 1
ATOM 1058 C C . LEU A 1 132 ? 0.271 10.653 -5.457 1.00 90.12 132 LEU A C 1
ATOM 1060 O O . LEU A 1 132 ? -0.101 9.899 -4.565 1.00 90.12 132 LEU A O 1
ATOM 1064 N N . ILE A 1 133 ? 1.265 10.327 -6.285 1.00 91.12 133 ILE A N 1
ATOM 1065 C CA . ILE A 1 133 ? 2.015 9.067 -6.166 1.00 91.12 133 ILE A CA 1
ATOM 1066 C C . ILE A 1 133 ? 2.817 9.044 -4.857 1.00 91.12 133 ILE A C 1
ATOM 1068 O O . ILE A 1 133 ? 2.763 8.061 -4.118 1.00 91.12 133 ILE A O 1
ATOM 1072 N N . ILE A 1 134 ? 3.490 10.152 -4.523 1.00 92.88 134 ILE A N 1
ATOM 1073 C CA . ILE A 1 134 ? 4.183 10.321 -3.237 1.00 92.88 134 ILE A CA 1
ATOM 1074 C C . ILE A 1 134 ? 3.193 10.105 -2.092 1.00 92.88 134 ILE A C 1
ATOM 1076 O O . ILE A 1 134 ? 3.439 9.301 -1.198 1.00 92.88 134 ILE A O 1
ATOM 1080 N N . ARG A 1 135 ? 2.035 10.767 -2.138 1.00 94.19 135 ARG A N 1
ATOM 1081 C CA . ARG A 1 135 ? 0.991 10.634 -1.118 1.00 94.19 135 ARG A CA 1
ATOM 1082 C C . ARG A 1 135 ? 0.443 9.208 -1.015 1.00 94.19 135 ARG A C 1
ATOM 1084 O O . ARG A 1 135 ? 0.213 8.740 0.100 1.00 94.19 135 ARG A O 1
ATOM 1091 N N . ALA A 1 136 ? 0.262 8.515 -2.138 1.00 95.94 136 ALA A N 1
ATOM 1092 C CA . ALA A 1 136 ? -0.192 7.128 -2.177 1.00 95.94 136 ALA A CA 1
ATOM 1093 C C . ALA A 1 136 ? 0.801 6.197 -1.470 1.00 95.94 136 ALA A C 1
ATOM 1095 O O . ALA A 1 136 ? 0.411 5.492 -0.537 1.00 95.94 136 ALA A O 1
ATOM 1096 N N . PHE A 1 137 ? 2.081 6.237 -1.857 1.00 95.81 137 PHE A N 1
ATOM 1097 C CA . PHE A 1 137 ? 3.113 5.394 -1.250 1.00 95.81 137 PHE A CA 1
ATOM 1098 C C . PHE A 1 137 ? 3.326 5.719 0.224 1.00 95.81 137 PHE A C 1
ATOM 1100 O O . PHE A 1 137 ? 3.394 4.799 1.036 1.00 95.81 137 PHE A O 1
ATOM 1107 N N . THR A 1 138 ? 3.346 7.000 0.598 1.00 96.56 138 THR A N 1
ATOM 1108 C CA . THR A 1 138 ? 3.523 7.389 2.001 1.00 96.56 138 THR A CA 1
ATOM 1109 C C . THR A 1 138 ? 2.366 6.898 2.872 1.00 96.56 138 THR A C 1
ATOM 1111 O O . THR A 1 138 ? 2.604 6.321 3.931 1.00 96.56 138 THR A O 1
ATOM 1114 N N . LYS A 1 139 ? 1.110 7.058 2.426 1.00 96.56 139 LYS A N 1
ATOM 1115 C CA . LYS A 1 139 ? -0.050 6.554 3.179 1.00 96.56 139 LYS A CA 1
ATOM 1116 C C . LYS A 1 139 ? -0.074 5.032 3.265 1.00 96.56 139 LYS A C 1
ATOM 1118 O O . LYS A 1 139 ? -0.345 4.498 4.335 1.00 96.56 139 LYS A O 1
ATOM 1123 N N . ALA A 1 140 ? 0.221 4.331 2.172 1.00 97.81 140 ALA A N 1
ATOM 1124 C CA . ALA A 1 140 ? 0.271 2.872 2.185 1.00 97.81 140 ALA A CA 1
ATOM 1125 C C . ALA A 1 140 ? 1.368 2.350 3.127 1.00 97.81 140 ALA A C 1
ATOM 1127 O O . ALA A 1 140 ? 1.105 1.441 3.909 1.00 97.81 140 ALA A O 1
ATOM 1128 N N . ALA A 1 141 ? 2.562 2.952 3.105 1.00 96.88 141 ALA A N 1
ATOM 1129 C CA . ALA A 1 141 ? 3.645 2.610 4.026 1.00 96.88 141 ALA A CA 1
ATOM 1130 C C . ALA A 1 141 ? 3.237 2.812 5.493 1.00 96.88 141 ALA A C 1
ATOM 1132 O O . ALA A 1 141 ? 3.420 1.909 6.304 1.00 96.88 141 ALA A O 1
ATOM 1133 N N . ALA A 1 142 ? 2.621 3.954 5.818 1.00 95.56 142 ALA A N 1
ATOM 1134 C CA . ALA A 1 142 ? 2.143 4.242 7.169 1.00 95.56 142 ALA A CA 1
ATOM 1135 C C . ALA A 1 142 ? 1.097 3.219 7.651 1.00 95.56 142 ALA A C 1
ATOM 1137 O O . ALA A 1 142 ? 1.215 2.712 8.761 1.00 95.56 142 ALA A O 1
ATOM 1138 N N . ILE A 1 143 ? 0.130 2.850 6.800 1.00 95.88 143 ILE A N 1
ATOM 1139 C CA . ILE A 1 143 ? -0.876 1.819 7.118 1.00 95.88 143 ILE A CA 1
ATOM 1140 C C . ILE A 1 143 ? -0.214 0.462 7.402 1.00 95.88 143 ILE A C 1
ATOM 1142 O O . ILE A 1 143 ? -0.632 -0.257 8.309 1.00 95.88 143 ILE A O 1
ATOM 1146 N N . HIS A 1 144 ? 0.816 0.091 6.637 1.00 96.69 144 HIS A N 1
ATOM 1147 C CA . HIS A 1 144 ? 1.540 -1.164 6.855 1.00 96.69 144 HIS A CA 1
ATOM 1148 C C . HIS A 1 144 ? 2.411 -1.138 8.119 1.00 96.69 144 HIS A C 1
ATOM 1150 O O . HIS A 1 144 ? 2.542 -2.171 8.778 1.00 96.69 144 HIS A O 1
ATOM 1156 N N . LEU A 1 145 ? 2.966 0.017 8.498 1.00 93.00 145 LEU A N 1
ATOM 1157 C CA . LEU A 1 145 ? 3.680 0.182 9.769 1.00 93.00 145 LEU A CA 1
ATOM 1158 C C . LEU A 1 145 ? 2.732 0.096 10.968 1.00 93.00 145 LEU A C 1
ATOM 1160 O O . LEU A 1 145 ? 2.992 -0.693 11.872 1.00 93.00 145 LEU A O 1
ATOM 1164 N N . GLU A 1 146 ? 1.605 0.812 10.933 1.00 92.31 146 GLU A N 1
ATOM 1165 C CA . GLU A 1 146 ? 0.554 0.723 11.960 1.00 92.31 146 GLU A CA 1
ATOM 1166 C C . GLU A 1 146 ? 0.069 -0.726 12.107 1.00 92.31 146 GLU A C 1
ATOM 1168 O O . GLU A 1 146 ? -0.058 -1.254 13.209 1.00 92.31 146 GLU A O 1
ATOM 1173 N N . ARG A 1 147 ? -0.127 -1.433 10.987 1.00 91.62 147 ARG A N 1
ATOM 1174 C CA . ARG A 1 147 ? -0.527 -2.841 11.020 1.00 91.62 147 ARG A CA 1
ATOM 1175 C C . ARG A 1 147 ? 0.540 -3.751 11.637 1.00 91.62 147 ARG A C 1
ATOM 1177 O O . ARG A 1 147 ? 0.180 -4.701 12.334 1.00 91.62 147 ARG A O 1
ATOM 1184 N N . ALA A 1 148 ? 1.822 -3.502 11.372 1.00 91.38 148 ALA A N 1
ATOM 1185 C CA . ALA A 1 148 ? 2.912 -4.256 11.987 1.00 91.38 148 ALA A CA 1
ATOM 1186 C C . ALA A 1 148 ? 2.959 -4.022 13.507 1.00 91.38 148 ALA A C 1
ATOM 1188 O O . ALA A 1 148 ? 3.097 -4.984 14.259 1.00 91.38 148 ALA A O 1
ATOM 1189 N N . GLU A 1 149 ? 2.755 -2.779 13.950 1.00 89.19 149 GLU A N 1
ATOM 1190 C CA . GLU A 1 149 ? 2.665 -2.392 15.364 1.00 89.19 149 GLU A CA 1
ATOM 1191 C C . GLU A 1 149 ? 1.479 -3.070 16.074 1.00 89.19 149 GLU A C 1
ATOM 1193 O O . GLU A 1 149 ? 1.642 -3.693 17.124 1.00 89.19 149 GLU A O 1
ATOM 1198 N N . GLU A 1 150 ? 0.285 -3.041 15.471 1.00 88.69 150 GLU A N 1
ATOM 1199 C CA . GLU A 1 150 ? -0.898 -3.743 15.989 1.00 88.69 150 GLU A CA 1
ATOM 1200 C C . GLU A 1 150 ? -0.637 -5.245 16.169 1.00 88.69 150 GLU A C 1
ATOM 1202 O O . GLU A 1 150 ? -0.982 -5.836 17.197 1.00 88.69 150 GLU A O 1
ATOM 1207 N N . LEU A 1 151 ? -0.029 -5.874 15.157 1.00 88.38 151 LEU A N 1
ATOM 1208 C CA . LEU A 1 151 ? 0.301 -7.297 15.179 1.00 88.38 151 LEU A CA 1
ATOM 1209 C C . LEU A 1 151 ? 1.338 -7.609 16.259 1.00 88.38 151 LEU A C 1
ATOM 1211 O O . LEU A 1 151 ? 1.170 -8.588 16.989 1.00 88.38 151 LEU A O 1
ATOM 1215 N N . TRP A 1 152 ? 2.348 -6.754 16.413 1.00 84.00 152 TRP A N 1
ATOM 1216 C CA . TRP A 1 152 ? 3.348 -6.855 17.470 1.00 84.00 152 TRP A CA 1
ATOM 1217 C C . TRP A 1 152 ? 2.716 -6.821 18.865 1.00 84.00 152 TRP A C 1
ATOM 1219 O O . TRP A 1 152 ? 2.958 -7.723 19.669 1.00 84.00 152 TRP A O 1
ATOM 1229 N N . HIS A 1 153 ? 1.845 -5.849 19.141 1.00 83.75 153 HIS A N 1
ATOM 1230 C CA . HIS A 1 153 ? 1.175 -5.736 20.440 1.00 83.75 153 HIS A CA 1
ATOM 1231 C C . HIS A 1 153 ? 0.175 -6.869 20.706 1.00 83.75 153 HIS A C 1
ATOM 1233 O O . HIS A 1 153 ? 0.013 -7.304 21.848 1.00 83.75 153 HIS A O 1
ATOM 1239 N N . SER A 1 154 ? -0.478 -7.385 19.662 1.00 81.00 154 SER A N 1
ATOM 1240 C CA . SER A 1 154 ? -1.429 -8.500 19.780 1.00 81.00 154 SER A CA 1
ATOM 1241 C C . SER A 1 154 ? -0.770 -9.877 19.956 1.00 81.00 154 SER A C 1
ATOM 1243 O O . SER A 1 154 ? -1.449 -10.837 20.331 1.00 81.00 154 SER A O 1
ATOM 1245 N N . ARG A 1 155 ? 0.555 -9.977 19.759 1.00 71.31 155 ARG A N 1
ATOM 1246 C CA . ARG A 1 155 ? 1.347 -11.220 19.832 1.00 71.31 155 ARG A CA 1
ATOM 1247 C C . ARG A 1 155 ? 1.248 -11.943 21.180 1.00 71.31 155 ARG A C 1
ATOM 1249 O O . ARG A 1 155 ? 1.446 -13.153 21.237 1.00 71.31 155 ARG A O 1
ATOM 1256 N N . SER A 1 156 ? 0.875 -11.227 22.239 1.00 61.75 156 SER A N 1
ATOM 1257 C CA . SER A 1 156 ? 0.565 -11.772 23.568 1.00 61.75 156 SER A CA 1
ATOM 1258 C C . SER A 1 156 ? -0.542 -12.839 23.550 1.00 61.75 156 SER A C 1
ATOM 1260 O O . SER A 1 156 ? -0.603 -13.657 24.461 1.00 61.75 156 SER A O 1
ATOM 1262 N N . SER A 1 157 ? -1.415 -12.827 22.532 1.00 62.25 157 SER A N 1
ATOM 1263 C CA . SER A 1 157 ? -2.597 -13.702 22.444 1.00 62.25 157 SER A CA 1
ATOM 1264 C C . SER A 1 157 ? -2.418 -14.906 21.505 1.00 62.25 157 SER A C 1
ATOM 1266 O O . SER A 1 157 ? -3.078 -15.921 21.698 1.00 62.25 157 SER A O 1
ATOM 1268 N N . ASP A 1 158 ? -1.528 -14.816 20.510 1.00 62.78 158 ASP A N 1
ATOM 1269 C CA . ASP A 1 158 ? -1.149 -15.922 19.615 1.00 62.78 158 ASP A CA 1
ATOM 1270 C C . ASP A 1 158 ? 0.319 -15.755 19.163 1.00 62.78 158 ASP A C 1
ATOM 1272 O O . ASP A 1 158 ? 0.614 -14.996 18.231 1.00 62.78 158 ASP A O 1
ATOM 1276 N N . PRO A 1 159 ? 1.265 -16.461 19.809 1.00 60.72 159 PRO A N 1
ATOM 1277 C CA . PRO A 1 159 ? 2.693 -16.344 19.521 1.00 60.72 159 PRO A CA 1
ATOM 1278 C C . PRO A 1 159 ? 3.116 -16.862 18.137 1.00 60.72 159 PRO A C 1
ATOM 1280 O O . PRO A 1 159 ? 4.235 -16.565 17.705 1.00 60.72 159 PRO A O 1
ATOM 1283 N N . SER A 1 160 ? 2.269 -17.651 17.464 1.00 63.53 160 SER A N 1
ATOM 1284 C CA . SER A 1 160 ? 2.634 -18.422 16.268 1.00 63.53 160 SER A CA 1
ATOM 1285 C C . SER A 1 160 ? 1.968 -17.929 14.980 1.00 63.53 160 SER A C 1
ATOM 1287 O O . SER A 1 160 ? 2.615 -17.936 13.932 1.00 63.53 160 SER A O 1
ATOM 1289 N N . GLY A 1 161 ? 0.728 -17.431 15.045 1.00 61.34 161 GLY A N 1
ATOM 1290 C CA . GLY A 1 161 ? -0.044 -17.037 13.861 1.00 61.34 161 GLY A CA 1
ATOM 1291 C C . GLY A 1 161 ? 0.324 -15.675 13.259 1.00 61.34 161 GLY A C 1
ATOM 1292 O O . GLY A 1 161 ? 0.214 -15.482 12.050 1.00 61.34 161 GLY A O 1
ATOM 1293 N N . GLY A 1 162 ? 0.813 -14.723 14.063 1.00 72.50 162 GLY A N 1
ATOM 1294 C CA . GLY A 1 162 ? 0.962 -13.319 13.635 1.00 72.50 162 GLY A CA 1
ATOM 1295 C C . GLY A 1 162 ? 2.285 -12.942 12.954 1.00 72.50 162 GLY A C 1
ATOM 1296 O O . GLY A 1 162 ? 2.380 -11.878 12.341 1.00 72.50 162 GLY A O 1
ATOM 1297 N N . ARG A 1 163 ? 3.328 -13.782 13.043 1.00 79.75 163 ARG A N 1
ATOM 1298 C CA . ARG A 1 163 ? 4.689 -13.393 12.615 1.00 79.75 163 ARG A CA 1
ATOM 1299 C C . ARG A 1 163 ? 4.810 -13.210 11.100 1.00 79.75 163 ARG A C 1
ATOM 1301 O O . ARG A 1 163 ? 5.467 -12.273 10.658 1.00 79.75 163 ARG A O 1
ATOM 1308 N N . GLY A 1 164 ? 4.177 -14.088 10.319 1.00 84.81 164 GLY A N 1
ATOM 1309 C CA . GLY A 1 164 ? 4.189 -14.007 8.855 1.00 84.81 164 GLY A CA 1
ATOM 1310 C C . GLY A 1 164 ? 3.427 -12.788 8.330 1.00 84.81 164 GLY A C 1
ATOM 1311 O O . GLY A 1 164 ? 3.921 -12.092 7.447 1.00 84.81 164 GLY A O 1
ATOM 1312 N N . GLU A 1 165 ? 2.264 -12.481 8.915 1.00 87.94 165 GLU A N 1
ATOM 1313 C CA . GLU A 1 165 ? 1.500 -11.278 8.561 1.00 87.94 165 GLU A CA 1
ATOM 1314 C C . GLU A 1 165 ? 2.260 -9.996 8.903 1.00 87.94 165 GLU A C 1
ATOM 1316 O O . GLU A 1 165 ? 2.257 -9.054 8.113 1.00 87.94 165 GLU A O 1
ATOM 1321 N N . MET A 1 166 ? 2.932 -9.971 10.057 1.00 89.69 166 MET A N 1
ATOM 1322 C CA . MET A 1 166 ? 3.724 -8.824 10.494 1.00 89.69 166 MET A CA 1
ATOM 1323 C C . MET A 1 166 ? 4.903 -8.580 9.551 1.00 89.69 166 MET A C 1
ATOM 1325 O O . MET A 1 166 ? 5.060 -7.464 9.062 1.00 89.69 166 MET A O 1
ATOM 1329 N N . GLN A 1 167 ? 5.677 -9.624 9.230 1.00 90.44 167 GLN A N 1
ATOM 1330 C CA . GLN A 1 167 ? 6.784 -9.507 8.277 1.00 90.44 167 GLN A CA 1
ATOM 1331 C C . GLN A 1 167 ? 6.286 -9.059 6.900 1.00 90.44 167 GLN A C 1
ATOM 1333 O O . GLN A 1 167 ? 6.821 -8.114 6.334 1.00 90.44 167 GLN A O 1
ATOM 1338 N N . GLY A 1 168 ? 5.198 -9.653 6.402 1.00 93.19 168 GLY A N 1
ATOM 1339 C CA . GLY A 1 168 ? 4.606 -9.241 5.132 1.00 93.19 168 GLY A CA 1
ATOM 1340 C C . GLY A 1 168 ? 4.063 -7.806 5.134 1.00 93.19 168 GLY A C 1
ATOM 1341 O O . GLY A 1 168 ? 3.875 -7.231 4.063 1.00 93.19 168 GLY A O 1
ATOM 1342 N N . SER A 1 169 ? 3.781 -7.224 6.302 1.00 94.50 169 SER A N 1
ATOM 1343 C CA . SER A 1 169 ? 3.439 -5.805 6.449 1.00 94.50 169 SER A CA 1
ATOM 1344 C C . SER A 1 169 ? 4.696 -4.933 6.355 1.00 94.50 169 SER A C 1
ATOM 1346 O O . SER A 1 169 ? 4.717 -3.959 5.606 1.00 94.50 169 SER A O 1
ATOM 1348 N N . LEU A 1 170 ? 5.779 -5.319 7.035 1.00 93.81 170 LEU A N 1
ATOM 1349 C CA . LEU A 1 170 ? 7.070 -4.625 6.960 1.00 93.81 170 LEU A CA 1
ATOM 1350 C C . LEU A 1 170 ? 7.637 -4.620 5.537 1.00 93.81 170 LEU A C 1
ATOM 1352 O O . LEU A 1 170 ? 7.961 -3.553 5.024 1.00 93.81 170 LEU A O 1
ATOM 1356 N N . ASP A 1 171 ? 7.627 -5.765 4.851 1.00 94.56 171 ASP A N 1
ATOM 1357 C CA . ASP A 1 171 ? 8.097 -5.873 3.464 1.00 94.56 171 ASP A CA 1
ATOM 1358 C C . ASP A 1 171 ? 7.331 -4.909 2.539 1.00 94.56 171 ASP A C 1
ATOM 1360 O O . ASP A 1 171 ? 7.91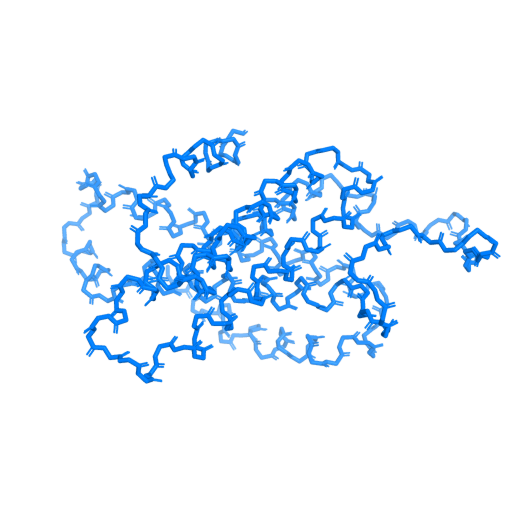0 -4.226 1.694 1.00 94.56 171 ASP A O 1
ATOM 1364 N N . ARG A 1 172 ? 6.012 -4.782 2.735 1.00 96.25 172 ARG A N 1
ATOM 1365 C CA . ARG A 1 172 ? 5.172 -3.850 1.967 1.00 96.25 172 ARG A CA 1
ATOM 1366 C C . ARG A 1 172 ? 5.446 -2.388 2.292 1.00 96.25 172 ARG A C 1
ATOM 1368 O O . ARG A 1 172 ? 5.413 -1.553 1.387 1.00 96.25 172 ARG A O 1
ATOM 1375 N N . CYS A 1 173 ? 5.726 -2.070 3.555 1.00 96.06 173 CYS A N 1
ATOM 1376 C CA . CYS A 1 173 ? 6.235 -0.753 3.919 1.00 96.06 173 CYS A CA 1
ATOM 1377 C C . CYS A 1 173 ? 7.557 -0.473 3.190 1.00 96.06 173 CYS A C 1
ATOM 1379 O O . CYS A 1 173 ? 7.717 0.600 2.609 1.00 96.06 173 CYS A O 1
ATOM 1381 N N . GLU A 1 174 ? 8.484 -1.431 3.172 1.00 94.31 174 GLU A N 1
ATOM 1382 C CA . GLU A 1 174 ? 9.769 -1.291 2.491 1.00 94.31 174 GLU A CA 1
ATOM 1383 C C . GLU A 1 174 ? 9.598 -1.048 0.983 1.00 94.31 174 GLU A C 1
ATOM 1385 O O . GLU A 1 174 ? 10.254 -0.162 0.432 1.00 94.31 174 GLU A O 1
ATOM 1390 N N . TYR A 1 175 ? 8.680 -1.754 0.313 1.00 94.62 175 TYR A N 1
ATOM 1391 C CA . TYR A 1 175 ? 8.384 -1.532 -1.109 1.00 94.62 175 TYR A CA 1
ATOM 1392 C C . TYR A 1 175 ? 7.967 -0.084 -1.390 1.00 94.62 175 TYR A C 1
ATOM 1394 O O . TYR A 1 175 ? 8.529 0.565 -2.277 1.00 94.62 175 TYR A O 1
ATOM 1402 N N . CYS A 1 176 ? 7.037 0.455 -0.598 1.00 96.12 176 CYS A N 1
ATOM 1403 C CA . CYS A 1 176 ? 6.607 1.849 -0.702 1.00 96.12 176 CYS A CA 1
ATOM 1404 C C . CYS A 1 176 ? 7.757 2.829 -0.418 1.00 96.12 176 CYS A C 1
ATOM 1406 O O . CYS A 1 176 ? 7.958 3.783 -1.172 1.00 96.12 176 CYS A O 1
ATOM 1408 N N . THR A 1 177 ? 8.550 2.583 0.628 1.00 93.94 177 THR A N 1
ATOM 1409 C CA . THR A 1 177 ? 9.704 3.420 0.993 1.00 93.94 177 THR A CA 1
ATOM 1410 C C . THR A 1 177 ? 10.765 3.440 -0.107 1.00 93.94 177 THR A C 1
ATOM 1412 O O . THR A 1 177 ? 11.294 4.499 -0.444 1.00 93.94 177 THR A O 1
ATOM 1415 N N . ARG A 1 178 ? 11.046 2.299 -0.743 1.00 90.00 178 ARG A N 1
ATOM 1416 C CA . ARG A 1 178 ? 11.968 2.210 -1.887 1.00 90.00 178 ARG A CA 1
ATOM 1417 C C . ARG A 1 178 ? 11.464 2.988 -3.098 1.00 90.00 178 ARG A C 1
ATOM 1419 O O . ARG A 1 178 ? 12.248 3.685 -3.743 1.00 90.00 178 ARG A O 1
ATOM 1426 N N . ALA A 1 179 ? 10.168 2.913 -3.393 1.00 90.75 179 ALA A N 1
ATOM 1427 C CA . ALA A 1 179 ? 9.571 3.714 -4.457 1.00 90.75 179 ALA A CA 1
ATOM 1428 C C . ALA A 1 179 ? 9.678 5.224 -4.158 1.00 90.75 179 ALA A C 1
ATOM 1430 O O . ALA A 1 179 ? 10.000 6.015 -5.046 1.00 90.75 179 ALA A O 1
ATOM 1431 N N . LEU A 1 180 ? 9.514 5.632 -2.896 1.00 91.31 180 LEU A N 1
ATOM 1432 C CA . LEU A 1 180 ? 9.735 7.017 -2.470 1.00 91.31 180 LEU A CA 1
ATOM 1433 C C . LEU A 1 180 ? 11.200 7.453 -2.609 1.00 91.31 180 LEU A C 1
ATOM 1435 O O . LEU A 1 180 ? 11.443 8.577 -3.041 1.00 91.31 180 LEU A O 1
ATOM 1439 N N . TRP A 1 181 ? 12.180 6.580 -2.348 1.00 89.06 181 TRP A N 1
ATOM 1440 C CA . TRP A 1 181 ? 13.596 6.870 -2.619 1.00 89.06 181 TRP A CA 1
ATOM 1441 C C . TRP A 1 181 ? 13.879 7.115 -4.112 1.00 89.06 181 TRP A C 1
ATOM 1443 O O . TRP A 1 181 ? 14.640 8.029 -4.443 1.00 89.06 181 TRP A O 1
ATOM 1453 N N . LEU A 1 182 ? 13.234 6.368 -5.027 1.00 86.50 182 LEU A N 1
ATOM 1454 C CA . LEU A 1 182 ? 13.296 6.625 -6.482 1.00 86.50 182 LEU A CA 1
ATOM 1455 C C . LEU A 1 182 ? 12.804 8.019 -6.828 1.00 86.50 182 LEU A C 1
ATOM 1457 O O . LEU A 1 182 ? 13.522 8.783 -7.476 1.00 86.50 182 LEU A O 1
ATOM 1461 N N . LEU A 1 183 ? 11.604 8.359 -6.366 1.00 86.62 183 LEU A N 1
ATOM 1462 C CA . LEU A 1 183 ? 11.017 9.680 -6.578 1.00 86.62 183 LEU A CA 1
ATOM 1463 C C . LEU A 1 183 ? 11.856 10.777 -5.902 1.00 86.62 183 LEU A C 1
ATOM 1465 O O . LEU A 1 183 ? 12.000 11.879 -6.434 1.00 86.62 183 LEU A O 1
ATOM 1469 N N . GLY A 1 184 ? 12.503 10.444 -4.785 1.00 86.44 184 GLY A N 1
ATOM 1470 C CA . GLY A 1 184 ? 13.425 11.283 -4.029 1.00 86.44 184 GLY A CA 1
ATOM 1471 C C . GLY A 1 184 ? 14.655 11.741 -4.808 1.00 86.44 184 GLY A C 1
ATOM 1472 O O . GLY A 1 184 ? 15.303 12.700 -4.394 1.00 86.44 184 GLY A O 1
ATOM 1473 N N . LYS A 1 185 ? 14.975 11.132 -5.959 1.00 84.56 185 LYS A N 1
ATOM 1474 C CA . LYS A 1 185 ? 16.006 11.650 -6.879 1.00 84.56 185 LYS A CA 1
ATOM 1475 C C . LYS A 1 185 ? 15.624 13.006 -7.483 1.00 84.56 185 LYS A C 1
ATOM 1477 O O . LYS A 1 185 ? 16.514 13.746 -7.885 1.00 84.56 185 LYS A O 1
ATOM 1482 N N . LYS A 1 186 ? 14.325 13.323 -7.546 1.00 81.38 186 LYS A N 1
ATOM 1483 C CA . LYS A 1 186 ? 13.786 14.535 -8.190 1.00 81.38 186 LYS A CA 1
ATOM 1484 C C . LYS A 1 186 ? 12.789 15.323 -7.335 1.00 81.38 186 LYS A C 1
ATOM 1486 O O . LYS A 1 186 ? 12.384 16.407 -7.734 1.00 81.38 186 LYS A O 1
ATOM 1491 N N . SER A 1 187 ? 12.386 14.799 -6.178 1.00 85.56 187 SER A N 1
ATOM 1492 C CA . SER A 1 187 ? 11.462 15.463 -5.258 1.00 85.56 187 SER A CA 1
ATOM 1493 C C . SER A 1 187 ? 11.972 15.387 -3.821 1.00 85.56 187 SER A C 1
ATOM 1495 O O . SER A 1 187 ? 12.002 14.312 -3.222 1.00 85.56 187 SER A O 1
ATOM 1497 N N . ASP A 1 188 ? 12.306 16.535 -3.231 1.00 87.31 188 ASP A N 1
ATOM 1498 C CA . ASP A 1 188 ? 12.723 16.610 -1.823 1.00 87.31 188 ASP A CA 1
ATOM 1499 C C . ASP A 1 188 ? 11.628 16.126 -0.871 1.00 87.31 188 ASP A C 1
ATOM 1501 O O . ASP A 1 188 ? 11.900 15.526 0.165 1.00 87.31 188 ASP A O 1
ATOM 1505 N N . MET A 1 189 ? 10.371 16.348 -1.245 1.00 87.88 189 MET A N 1
ATOM 1506 C CA . MET A 1 189 ? 9.204 15.869 -0.514 1.00 87.88 189 MET A CA 1
ATOM 1507 C C . MET A 1 189 ? 9.163 14.334 -0.467 1.00 87.88 189 MET A C 1
ATOM 1509 O O . MET A 1 189 ? 8.959 13.760 0.601 1.00 87.88 189 MET A O 1
ATOM 1513 N N . ALA A 1 190 ? 9.422 13.666 -1.597 1.00 88.25 190 ALA A N 1
ATOM 1514 C CA . ALA A 1 190 ? 9.529 12.209 -1.641 1.00 88.25 190 ALA A CA 1
ATOM 1515 C C . ALA A 1 190 ? 10.714 11.699 -0.812 1.00 88.25 190 ALA A C 1
ATOM 1517 O O . ALA A 1 190 ? 10.573 10.723 -0.080 1.00 88.25 190 ALA A O 1
ATOM 1518 N N . ARG A 1 191 ? 11.863 12.388 -0.886 1.00 89.75 191 ARG A N 1
ATOM 1519 C CA . ARG A 1 191 ? 13.062 12.038 -0.113 1.00 89.75 191 ARG A CA 1
ATOM 1520 C C . ARG A 1 191 ? 12.810 12.117 1.393 1.00 89.75 191 ARG A C 1
ATOM 1522 O O . ARG A 1 191 ? 13.058 11.142 2.092 1.00 89.75 191 ARG A O 1
ATOM 1529 N N . LYS A 1 192 ? 12.239 13.223 1.876 1.00 91.44 192 LYS A N 1
ATOM 1530 C CA . LYS A 1 192 ? 11.882 13.397 3.295 1.00 91.44 192 LYS A CA 1
ATOM 1531 C C . LYS A 1 192 ? 10.896 12.332 3.771 1.00 91.44 192 LYS A C 1
ATOM 1533 O O . LYS A 1 192 ? 11.073 11.774 4.850 1.00 91.44 192 LYS A O 1
ATOM 1538 N N . ALA A 1 193 ? 9.877 12.019 2.967 1.00 89.62 193 ALA A N 1
ATOM 1539 C CA . ALA A 1 193 ? 8.937 10.949 3.293 1.00 89.62 193 ALA A CA 1
ATOM 1540 C C . ALA A 1 193 ? 9.649 9.588 3.411 1.00 89.62 193 ALA A C 1
ATOM 1542 O O . ALA A 1 193 ? 9.419 8.859 4.374 1.00 89.62 193 ALA A O 1
ATOM 1543 N N . ALA A 1 194 ? 10.554 9.276 2.477 1.00 91.38 194 ALA A N 1
ATOM 1544 C CA . ALA A 1 194 ? 11.345 8.049 2.505 1.00 91.38 194 ALA A CA 1
ATOM 1545 C C . ALA A 1 194 ? 12.263 7.967 3.737 1.00 91.38 194 ALA A C 1
ATOM 1547 O O . ALA A 1 194 ? 12.333 6.914 4.366 1.00 91.38 194 ALA A O 1
ATOM 1548 N N . GLU A 1 195 ? 12.934 9.058 4.114 1.00 90.25 195 GLU A N 1
ATOM 1549 C CA . GLU A 1 195 ? 13.793 9.134 5.307 1.00 90.25 195 GLU A CA 1
ATOM 1550 C C . GLU A 1 195 ? 13.008 8.847 6.590 1.00 90.25 195 GLU A C 1
ATOM 1552 O O . GLU A 1 195 ? 13.403 8.000 7.395 1.00 90.25 195 GLU A O 1
ATOM 1557 N N . ILE A 1 196 ? 11.864 9.515 6.753 1.00 91.06 196 ILE A N 1
ATOM 1558 C CA . ILE A 1 196 ? 10.985 9.350 7.913 1.00 91.06 196 ILE A CA 1
ATOM 1559 C C . ILE A 1 196 ? 10.495 7.901 8.017 1.00 91.06 196 ILE A C 1
ATOM 1561 O O . ILE A 1 196 ? 10.600 7.289 9.081 1.00 91.06 196 ILE A O 1
ATOM 1565 N N . LEU A 1 197 ? 9.999 7.339 6.911 1.00 90.75 197 LEU A N 1
ATOM 1566 C CA . LEU A 1 197 ? 9.507 5.963 6.874 1.00 90.75 197 LEU A CA 1
ATOM 1567 C C . LEU A 1 197 ? 10.629 4.940 7.081 1.00 90.75 197 LEU A C 1
ATOM 1569 O O . LEU A 1 197 ? 10.419 3.950 7.774 1.00 90.75 197 LEU A O 1
ATOM 1573 N N . SER A 1 198 ? 11.829 5.179 6.541 1.00 91.12 198 SER A N 1
ATOM 1574 C CA . SER A 1 198 ? 12.993 4.298 6.730 1.00 91.12 198 SER A CA 1
ATOM 1575 C C . SER A 1 198 ? 13.411 4.236 8.197 1.00 91.12 198 SER A C 1
ATOM 1577 O O . SER A 1 198 ? 13.695 3.152 8.713 1.00 91.12 198 SER A O 1
ATOM 1579 N N . ARG A 1 199 ? 13.420 5.387 8.886 1.00 88.44 199 ARG A N 1
ATOM 1580 C CA . ARG A 1 199 ? 13.711 5.448 10.321 1.00 88.44 199 ARG A CA 1
ATOM 1581 C C . ARG A 1 199 ? 12.688 4.642 11.111 1.00 88.44 199 ARG A C 1
ATOM 1583 O O . ARG A 1 199 ? 13.075 3.750 11.857 1.00 88.44 199 ARG A O 1
ATOM 1590 N N . ALA A 1 200 ? 11.402 4.888 10.887 1.00 87.31 200 ALA A N 1
ATOM 1591 C CA . ALA A 1 200 ? 10.357 4.198 11.631 1.00 87.31 200 ALA A CA 1
ATOM 1592 C C . ALA A 1 200 ? 10.285 2.690 11.327 1.00 87.31 200 ALA A C 1
ATOM 1594 O O . ALA A 1 200 ? 10.086 1.880 12.229 1.00 87.31 200 ALA A O 1
ATOM 1595 N N . HIS A 1 201 ? 10.519 2.285 10.075 1.00 88.25 201 HIS A N 1
ATOM 1596 C CA . HIS A 1 201 ? 10.657 0.875 9.707 1.00 88.25 201 HIS A CA 1
ATOM 1597 C C . HIS A 1 201 ? 11.830 0.206 10.440 1.00 88.25 201 HIS A C 1
ATOM 1599 O O . HIS A 1 201 ? 11.706 -0.923 10.919 1.00 88.25 201 HIS A O 1
ATOM 1605 N N . SER A 1 202 ? 12.962 0.907 10.561 1.00 88.12 202 SER A N 1
ATOM 1606 C CA . SER A 1 202 ? 14.144 0.411 11.278 1.00 88.12 202 SER A CA 1
ATOM 1607 C C . SER A 1 202 ? 13.899 0.311 12.782 1.00 88.12 202 SER A C 1
ATOM 1609 O O . SER A 1 202 ? 14.275 -0.688 13.389 1.00 88.12 202 SER A O 1
ATOM 1611 N N . GLU A 1 203 ? 13.230 1.302 13.376 1.00 88.12 203 GLU A N 1
ATOM 1612 C CA . GLU A 1 203 ? 12.808 1.280 14.781 1.00 88.12 203 GLU A CA 1
ATOM 1613 C C . GLU A 1 203 ? 11.896 0.079 15.058 1.00 88.12 203 GLU A C 1
ATOM 1615 O O . GLU A 1 203 ? 12.185 -0.707 15.958 1.00 88.12 203 GLU A O 1
ATOM 1620 N N . MET A 1 204 ? 10.865 -0.128 14.233 1.00 85.50 204 MET A N 1
ATOM 1621 C CA . MET A 1 204 ? 9.945 -1.265 14.353 1.00 85.50 204 MET A CA 1
ATOM 1622 C C . MET A 1 204 ? 10.670 -2.611 14.205 1.00 85.50 204 MET A C 1
ATOM 1624 O O . MET A 1 204 ? 10.513 -3.512 15.029 1.00 85.50 204 MET A O 1
ATOM 1628 N N . THR A 1 205 ? 11.528 -2.747 13.192 1.00 85.31 205 THR A N 1
ATOM 1629 C CA . THR A 1 205 ? 12.328 -3.967 12.982 1.00 85.31 205 THR A CA 1
ATOM 1630 C C . THR A 1 205 ? 13.274 -4.224 14.161 1.00 85.31 205 THR A C 1
ATOM 1632 O O . THR A 1 205 ? 13.432 -5.365 14.597 1.00 85.31 205 THR A O 1
ATOM 1635 N N . GLY A 1 206 ? 13.865 -3.165 14.723 1.00 82.81 206 GLY A N 1
ATOM 1636 C CA . GLY A 1 206 ? 14.701 -3.228 15.918 1.00 82.81 206 GLY A CA 1
ATOM 1637 C C . GLY A 1 206 ? 13.927 -3.672 17.160 1.00 82.81 206 GLY A C 1
ATOM 1638 O O . GLY A 1 206 ? 14.396 -4.550 17.881 1.00 82.81 206 GLY A O 1
ATOM 1639 N N . GLN A 1 207 ? 12.726 -3.132 17.391 1.00 80.12 207 GLN A N 1
ATOM 1640 C CA . GLN A 1 207 ? 11.844 -3.558 18.487 1.00 80.12 207 GLN A CA 1
ATOM 1641 C C . GLN A 1 207 ? 11.511 -5.052 18.386 1.00 80.12 207 GLN A C 1
ATOM 1643 O O . GLN A 1 207 ? 11.621 -5.784 19.374 1.00 80.12 207 GLN A O 1
ATOM 1648 N N . ILE A 1 208 ? 11.203 -5.522 17.173 1.00 77.44 208 ILE A N 1
ATOM 1649 C CA . ILE A 1 208 ? 10.926 -6.935 16.894 1.00 77.44 208 ILE A CA 1
ATOM 1650 C C . ILE A 1 208 ? 12.150 -7.811 17.182 1.00 77.44 208 ILE A C 1
ATOM 1652 O O . ILE A 1 208 ? 12.007 -8.878 17.786 1.00 77.44 208 ILE A O 1
ATOM 1656 N N . ALA A 1 209 ? 13.344 -7.372 16.775 1.00 79.06 209 ALA A N 1
ATOM 1657 C CA . ALA A 1 209 ? 14.591 -8.099 17.000 1.00 79.06 209 ALA A CA 1
ATOM 1658 C C . ALA A 1 209 ? 14.988 -8.155 18.487 1.00 79.06 209 ALA A C 1
ATOM 1660 O O . ALA A 1 209 ? 15.515 -9.168 18.941 1.00 79.06 209 ALA A O 1
ATOM 1661 N N . MET A 1 210 ? 14.717 -7.089 19.246 1.00 73.50 210 MET A N 1
ATOM 1662 C CA . MET A 1 210 ? 15.080 -6.971 20.664 1.00 73.50 210 MET A CA 1
ATOM 1663 C C . MET A 1 210 ? 14.038 -7.555 21.628 1.00 73.50 210 MET A C 1
ATOM 1665 O O . MET A 1 210 ? 14.326 -7.681 22.815 1.00 73.50 210 MET A O 1
ATOM 1669 N N . GLY A 1 211 ? 12.832 -7.903 21.165 1.00 64.94 211 GLY A N 1
ATOM 1670 C CA . GLY A 1 211 ? 11.792 -8.469 22.033 1.00 64.94 211 GLY A CA 1
ATOM 1671 C C . GLY A 1 211 ? 11.238 -7.495 23.080 1.00 64.94 211 GLY A C 1
ATOM 1672 O O . GLY A 1 211 ? 10.625 -7.939 24.047 1.00 64.94 211 GLY A O 1
ATOM 1673 N N . SER A 1 212 ? 11.471 -6.189 22.919 1.00 52.16 212 SER A N 1
ATOM 1674 C CA . SER A 1 212 ? 11.185 -5.175 23.940 1.00 52.16 212 SER A CA 1
ATOM 1675 C C . SER A 1 212 ? 9.913 -4.383 23.619 1.00 52.16 212 SER A C 1
ATOM 1677 O O . SER A 1 212 ? 9.630 -4.095 22.457 1.00 52.16 212 SER A O 1
ATOM 1679 N N . VAL A 1 213 ? 9.146 -4.020 24.651 1.00 49.53 213 VAL A N 1
ATOM 1680 C CA . VAL A 1 213 ? 7.948 -3.169 24.552 1.00 49.53 213 VAL A CA 1
ATOM 1681 C C . VAL A 1 213 ? 8.324 -1.770 25.028 1.00 49.53 213 VAL A C 1
ATOM 1683 O O . VAL A 1 213 ? 8.477 -1.559 26.229 1.00 49.53 213 VAL A O 1
ATOM 1686 N N . VAL A 1 214 ? 8.467 -0.809 24.112 1.00 45.44 214 VAL A N 1
ATOM 1687 C CA . VAL A 1 214 ? 8.597 0.611 24.474 1.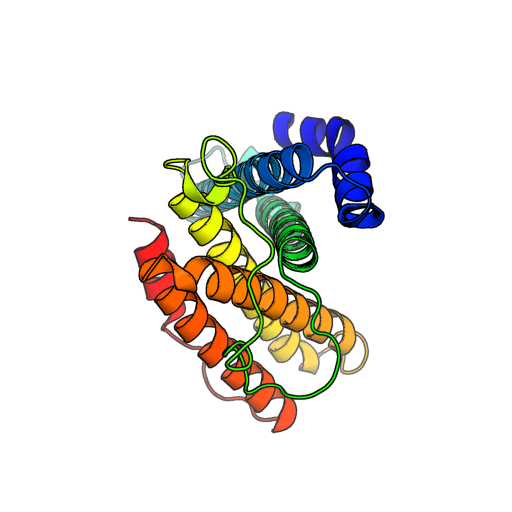00 45.44 214 VAL A CA 1
ATOM 1688 C C . VAL A 1 214 ? 7.759 1.485 23.534 1.00 45.44 214 VAL A C 1
ATOM 1690 O O . VAL A 1 214 ? 7.998 1.503 22.336 1.00 45.44 214 VAL A O 1
ATOM 1693 N N . VAL A 1 215 ? 6.793 2.158 24.174 1.00 42.09 215 VAL A N 1
ATOM 1694 C CA . VAL A 1 215 ? 6.021 3.399 23.920 1.00 42.09 215 VAL A CA 1
ATOM 1695 C C . VAL A 1 215 ? 5.663 3.810 22.471 1.00 42.09 215 VAL A C 1
ATOM 1697 O O . VAL A 1 215 ? 6.553 3.928 21.633 1.00 42.09 215 VAL A O 1
ATOM 1700 N N . PRO A 1 216 ? 4.379 4.156 22.200 1.00 39.84 216 PRO A N 1
ATOM 1701 C CA . PRO A 1 216 ? 3.915 4.583 20.881 1.00 39.84 216 PRO A CA 1
ATOM 1702 C C . PRO A 1 216 ? 4.550 5.901 20.445 1.00 39.84 216 PRO A C 1
ATOM 1704 O O . PRO A 1 216 ? 4.681 6.849 21.221 1.00 39.84 216 PRO A O 1
ATOM 1707 N N . VAL A 1 217 ? 4.882 5.978 19.164 1.00 44.50 217 VAL A N 1
ATOM 1708 C CA . VAL A 1 217 ? 5.413 7.180 18.534 1.00 44.50 217 VAL A CA 1
ATOM 1709 C C . VAL A 1 217 ? 4.267 8.180 18.302 1.00 44.50 217 VAL A C 1
ATOM 1711 O O . VAL A 1 217 ? 3.465 8.031 17.385 1.00 44.50 217 VAL A O 1
ATOM 1714 N N . GLU A 1 218 ? 4.233 9.264 19.086 1.00 40.41 218 GLU A N 1
ATOM 1715 C CA . GLU A 1 218 ? 3.376 10.455 18.875 1.00 40.41 218 GLU A CA 1
ATOM 1716 C C . GLU A 1 218 ? 3.626 11.162 17.512 1.00 40.41 218 GLU A C 1
ATOM 1718 O O . GLU A 1 218 ? 2.956 12.129 17.158 1.00 40.41 218 GLU A O 1
ATOM 1723 N N . SER A 1 219 ? 4.580 10.683 16.702 1.00 44.34 219 SER A N 1
ATOM 1724 C CA . SER A 1 219 ? 5.022 11.311 15.446 1.00 44.34 219 SER A CA 1
ATOM 1725 C C . SER A 1 219 ? 4.116 11.051 14.235 1.00 44.34 219 SER A C 1
ATOM 1727 O O . SER A 1 219 ? 4.312 11.693 13.197 1.00 44.34 219 SER A O 1
ATOM 1729 N N . TRP A 1 220 ? 3.157 10.123 14.312 1.00 48.81 220 TRP A N 1
ATOM 1730 C CA . TRP A 1 220 ? 2.368 9.719 13.140 1.00 48.81 220 TRP A CA 1
ATOM 1731 C C . TRP A 1 220 ? 1.321 10.748 12.724 1.00 48.81 220 TRP A C 1
ATOM 1733 O O . TRP A 1 220 ? 1.133 10.981 11.528 1.00 48.81 220 TRP A O 1
ATOM 1743 N N . GLU A 1 221 ? 0.699 11.433 13.688 1.00 42.53 221 GLU A N 1
ATOM 1744 C CA . GLU A 1 221 ? -0.266 12.493 13.385 1.00 42.53 221 GLU A CA 1
ATOM 1745 C C . GLU A 1 221 ? 0.401 13.662 12.651 1.00 42.53 221 GLU A C 1
ATOM 1747 O O . GLU A 1 221 ? -0.189 14.217 11.731 1.00 42.53 221 GLU A O 1
ATOM 1752 N N . GLY A 1 222 ? 1.661 13.985 12.964 1.00 45.78 222 GLY A N 1
ATOM 1753 C CA . GLY A 1 222 ? 2.425 15.023 12.263 1.00 45.78 222 GLY A CA 1
ATOM 1754 C C . GLY A 1 222 ? 2.692 14.694 10.790 1.00 45.78 222 GLY A C 1
ATOM 1755 O O . GLY A 1 222 ? 2.576 15.565 9.929 1.00 45.78 222 GLY A O 1
ATOM 1756 N N . ILE A 1 223 ? 2.978 13.427 10.480 1.00 48.12 223 ILE A N 1
ATOM 1757 C CA . ILE A 1 223 ? 3.208 12.953 9.106 1.00 48.12 223 ILE A CA 1
ATOM 1758 C C . ILE A 1 223 ? 1.884 12.892 8.335 1.00 48.12 223 ILE A C 1
ATOM 1760 O O . ILE A 1 223 ? 1.808 13.364 7.202 1.00 48.12 223 ILE A O 1
ATOM 1764 N N . LEU A 1 224 ? 0.816 12.373 8.949 1.00 50.53 224 LEU A N 1
ATOM 1765 C CA . LEU A 1 224 ? -0.518 12.345 8.343 1.00 50.53 224 LEU A CA 1
ATOM 1766 C C . LEU A 1 224 ? -1.084 13.757 8.125 1.00 50.53 224 LEU A C 1
ATOM 1768 O O . LEU A 1 224 ? -1.730 13.989 7.101 1.00 50.53 224 LEU A O 1
ATOM 1772 N N . ASN A 1 225 ? -0.800 14.701 9.027 1.00 49.97 225 ASN A N 1
ATOM 1773 C CA . ASN A 1 225 ? -1.171 16.110 8.886 1.00 49.97 225 ASN A CA 1
ATOM 1774 C C . ASN A 1 225 ? -0.370 16.802 7.779 1.00 49.97 225 ASN A C 1
ATOM 1776 O O . ASN A 1 225 ? -0.968 17.502 6.969 1.00 49.97 225 ASN A O 1
ATOM 1780 N N . TRP A 1 226 ? 0.937 16.539 7.667 1.00 46.56 226 TRP A N 1
ATOM 1781 C CA . TRP A 1 226 ? 1.767 17.052 6.569 1.00 46.56 226 TRP A CA 1
ATOM 1782 C C . TRP A 1 226 ? 1.332 16.527 5.192 1.00 46.56 226 TRP A C 1
ATOM 1784 O O . TRP A 1 226 ? 1.418 17.237 4.200 1.00 46.56 226 TRP A O 1
ATOM 1794 N N . ILE A 1 227 ? 0.813 15.298 5.129 1.00 46.97 227 ILE A N 1
ATOM 1795 C CA . ILE A 1 227 ? 0.247 14.708 3.907 1.00 46.97 227 ILE A CA 1
ATOM 1796 C C . ILE A 1 227 ? -1.151 15.271 3.579 1.00 46.97 227 ILE A C 1
ATOM 1798 O O . ILE A 1 227 ? -1.626 15.121 2.452 1.00 46.97 227 ILE A O 1
ATOM 1802 N N . SER A 1 228 ? -1.853 15.844 4.560 1.00 43.28 228 SER A N 1
ATOM 1803 C CA . SER A 1 228 ? -3.252 16.274 4.424 1.00 43.28 228 SER A CA 1
ATOM 1804 C C . SER A 1 228 ? -3.427 17.738 4.016 1.00 43.28 228 SER A C 1
ATOM 1806 O O . SER A 1 228 ? -4.517 18.085 3.560 1.00 43.28 228 SER A O 1
ATOM 1808 N N . THR A 1 229 ? -2.372 18.547 4.130 1.00 37.84 229 THR A N 1
ATOM 1809 C CA . THR A 1 229 ? -2.222 19.889 3.535 1.00 37.84 229 THR A CA 1
ATOM 1810 C C . THR A 1 229 ? -1.640 19.821 2.134 1.00 37.84 229 THR A C 1
ATOM 1812 O O . THR A 1 229 ? -2.138 20.563 1.264 1.00 37.84 229 THR A O 1
#

Foldseek 3Di:
DVVLVCCCVPCVVVLVVCLVCVVVDPLQCLLVSLQVLLLVLLVLLVVLVVLVVCLVVVVDDPVVSVVCVVVVPSVVSNLVSLQSLLSSLQRVFDDDDDDDPPPPDDPPPPDDDDDPPDDPPGCCRVDPCVLSNLLSLLSSLLSLLVVLVVLLVCCVPPVPPRPVVSVVSLSSSVSSLSSLVVCVVPDVSSVVSSVVSVVSSVVSVVCVVVVDDDDDDPCSVVVVVVSVD

pLDDT: mean 78.02, std 21.1, range [31.17, 97.94]